Protein AF-A0A6A7LM37-F1 (afdb_monomer_lite)

Structure (mmCIF, N/CA/C/O backbone):
data_AF-A0A6A7LM37-F1
#
_entry.id   AF-A0A6A7LM37-F1
#
loop_
_atom_site.group_PDB
_atom_site.id
_atom_site.type_symbol
_atom_site.label_atom_id
_atom_site.label_alt_id
_atom_site.label_comp_id
_atom_site.label_asym_id
_atom_site.label_entity_id
_atom_site.label_seq_id
_atom_site.pdbx_PDB_ins_code
_atom_site.Cartn_x
_atom_site.Cartn_y
_atom_site.Cartn_z
_atom_site.occupancy
_atom_site.B_iso_or_equiv
_atom_site.auth_seq_id
_atom_site.auth_comp_id
_atom_site.auth_asym_id
_atom_site.auth_atom_id
_atom_site.pdbx_PDB_model_num
ATOM 1 N N . MET A 1 1 ? -15.245 8.829 8.505 1.00 82.56 1 MET A N 1
ATOM 2 C CA . MET A 1 1 ? -14.966 10.034 7.684 1.00 82.56 1 MET A CA 1
ATOM 3 C C . MET A 1 1 ? -13.624 9.839 7.011 1.00 82.56 1 MET 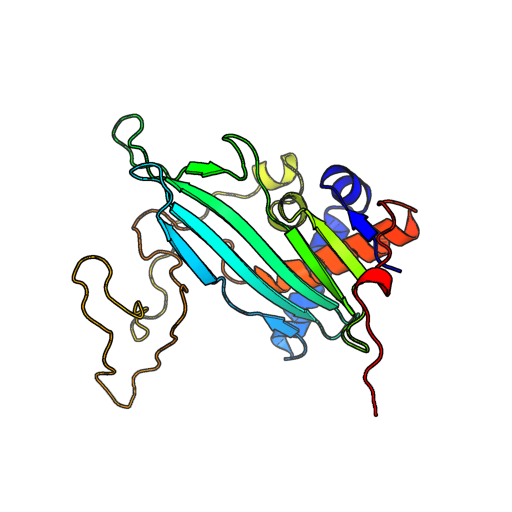A C 1
ATOM 5 O O . MET A 1 1 ? -12.637 9.669 7.718 1.00 82.56 1 MET A O 1
ATOM 9 N N . ALA A 1 2 ? -13.602 9.792 5.681 1.00 95.81 2 ALA A N 1
ATOM 10 C CA . ALA A 1 2 ? -12.404 9.419 4.945 1.00 95.81 2 ALA A CA 1
ATOM 11 C C . ALA A 1 2 ? -11.413 10.586 4.816 1.00 95.81 2 ALA A C 1
ATOM 13 O O . ALA A 1 2 ? -11.835 11.736 4.690 1.00 95.81 2 ALA A O 1
ATOM 14 N N . ILE A 1 3 ? -10.109 10.300 4.803 1.00 98.31 3 ILE A N 1
ATOM 15 C CA . ILE A 1 3 ? -9.057 11.316 4.618 1.00 98.31 3 ILE A CA 1
ATOM 16 C C . ILE A 1 3 ? -8.039 10.931 3.537 1.00 98.31 3 ILE A C 1
ATOM 18 O O . ILE A 1 3 ? -7.737 9.760 3.316 1.00 98.31 3 ILE A O 1
ATOM 22 N N . LEU A 1 4 ? -7.490 11.932 2.855 1.00 98.25 4 LEU A N 1
ATOM 23 C CA . LEU A 1 4 ? -6.351 11.806 1.952 1.00 98.25 4 LEU A CA 1
ATOM 24 C C . LEU A 1 4 ? -5.073 12.145 2.718 1.00 98.25 4 LEU A C 1
ATOM 26 O O . LEU A 1 4 ? -5.036 13.173 3.394 1.00 98.25 4 LEU A O 1
ATOM 30 N N . LEU A 1 5 ? -4.043 11.306 2.588 1.00 97.75 5 LEU A N 1
ATOM 31 C CA . LEU A 1 5 ? -2.766 11.483 3.284 1.00 97.75 5 LEU A CA 1
ATOM 32 C C . LEU A 1 5 ? -1.575 11.413 2.328 1.00 97.75 5 LEU A C 1
ATOM 34 O O . LEU A 1 5 ? -1.275 10.365 1.741 1.00 97.75 5 LEU A O 1
ATOM 38 N N . ASN A 1 6 ? -0.843 12.519 2.230 1.00 96.31 6 ASN A N 1
ATOM 39 C CA . ASN A 1 6 ? 0.422 12.569 1.508 1.00 96.31 6 ASN A CA 1
ATOM 40 C C . ASN A 1 6 ? 1.588 12.021 2.356 1.00 96.31 6 ASN A C 1
ATOM 42 O O . ASN A 1 6 ? 1.455 11.834 3.562 1.00 96.31 6 ASN A O 1
ATOM 46 N N . ASN A 1 7 ? 2.752 11.764 1.748 1.00 94.31 7 ASN A N 1
ATOM 47 C CA . ASN A 1 7 ? 3.897 11.190 2.475 1.00 94.31 7 ASN A CA 1
ATOM 48 C C . ASN A 1 7 ? 4.367 12.038 3.678 1.00 94.31 7 ASN A C 1
ATOM 50 O O . ASN A 1 7 ? 4.754 11.455 4.683 1.00 94.31 7 ASN A O 1
ATOM 54 N N . GLN A 1 8 ? 4.327 13.375 3.600 1.00 94.75 8 GLN A N 1
ATOM 55 C CA . GLN A 1 8 ? 4.776 14.261 4.688 1.00 94.75 8 GLN A CA 1
ATOM 56 C C . GLN A 1 8 ? 3.823 14.204 5.886 1.00 94.75 8 GLN A C 1
ATOM 58 O O . GLN A 1 8 ? 4.255 14.176 7.033 1.00 94.75 8 GLN A O 1
ATOM 63 N N . GLU A 1 9 ? 2.515 14.154 5.633 1.00 97.19 9 GLU A N 1
ATOM 64 C CA . GLU A 1 9 ? 1.507 13.991 6.685 1.00 97.19 9 GLU A CA 1
ATOM 65 C C . GLU A 1 9 ? 1.646 12.633 7.377 1.00 97.19 9 GLU A C 1
ATOM 67 O O . GLU A 1 9 ? 1.546 12.555 8.597 1.00 97.19 9 GLU A O 1
ATOM 72 N N . GLN A 1 10 ? 1.932 11.568 6.621 1.00 96.50 10 GLN A N 1
ATOM 73 C CA . GLN A 1 10 ? 2.172 10.241 7.194 1.00 96.50 10 GLN A CA 1
ATOM 74 C C . GLN A 1 10 ? 3.437 10.203 8.061 1.00 96.50 10 GLN A C 1
ATOM 76 O O . GLN A 1 10 ? 3.427 9.598 9.133 1.00 96.50 10 GLN A O 1
ATOM 81 N N . GLU A 1 11 ? 4.501 10.869 7.609 1.00 94.50 11 GLU A N 1
ATOM 82 C CA . GLU A 1 11 ? 5.754 11.035 8.350 1.00 94.50 11 GLU A CA 1
ATOM 83 C C . GLU A 1 11 ? 5.545 11.770 9.678 1.00 94.50 11 GLU A C 1
ATOM 85 O O . GLU A 1 11 ? 6.082 11.342 10.697 1.00 94.50 11 GLU A O 1
ATOM 90 N N . HIS A 1 12 ? 4.734 12.828 9.694 1.00 95.81 12 HIS A N 1
ATOM 91 C CA . HIS A 1 12 ? 4.400 13.528 10.935 1.00 95.81 12 HIS A CA 1
ATOM 92 C C . HIS A 1 12 ? 3.469 12.718 11.844 1.00 95.81 12 HIS A C 1
ATOM 94 O O . HIS A 1 12 ? 3.564 12.828 13.065 1.00 95.81 12 HIS A O 1
ATOM 100 N N . ALA A 1 13 ? 2.583 11.903 11.265 1.00 96.94 13 ALA A N 1
ATOM 101 C CA . ALA A 1 13 ? 1.575 11.177 12.023 1.00 96.94 13 ALA A CA 1
ATOM 102 C C . ALA A 1 13 ? 2.181 10.119 12.957 1.00 96.94 13 ALA A C 1
ATOM 104 O O . ALA A 1 13 ? 1.697 9.953 14.076 1.00 96.94 13 ALA A O 1
ATOM 105 N N . ILE A 1 14 ? 3.213 9.382 12.534 1.00 96.00 14 ILE A N 1
ATOM 106 C CA . ILE A 1 14 ? 3.697 8.214 13.287 1.00 96.00 14 ILE A CA 1
ATOM 107 C C . ILE A 1 14 ? 5.182 8.266 13.620 1.00 96.00 14 ILE A C 1
ATOM 109 O O . ILE A 1 14 ? 5.999 8.821 12.892 1.00 96.00 14 ILE A O 1
ATOM 113 N N . THR A 1 15 ? 5.553 7.584 14.700 1.00 93.88 15 THR A N 1
ATOM 114 C CA . THR A 1 15 ? 6.953 7.295 15.007 1.00 93.88 15 THR A CA 1
ATOM 115 C C . THR A 1 15 ? 7.394 5.954 14.405 1.00 93.88 15 THR A C 1
ATOM 117 O O . THR A 1 15 ? 6.567 5.067 14.164 1.00 93.88 15 THR A O 1
ATOM 120 N N . PRO A 1 16 ? 8.712 5.729 14.267 1.00 89.69 16 PRO A N 1
ATOM 121 C CA . PRO A 1 16 ? 9.284 4.413 13.976 1.00 89.69 16 PRO A CA 1
ATOM 122 C C . PRO A 1 16 ? 8.733 3.280 14.846 1.00 89.69 16 PRO A C 1
ATOM 124 O O . PRO A 1 16 ? 8.449 2.178 14.374 1.00 89.69 16 PRO A O 1
ATOM 127 N N . LYS A 1 17 ? 8.559 3.562 16.142 1.00 91.69 17 LYS A N 1
ATOM 128 C CA . LYS A 1 17 ? 8.045 2.594 17.105 1.00 91.69 17 LYS A CA 1
ATOM 129 C C . LYS A 1 17 ? 6.592 2.230 16.802 1.00 91.69 17 LYS A C 1
ATOM 131 O O . LYS A 1 17 ? 6.268 1.048 16.845 1.00 91.69 17 LYS A O 1
ATOM 136 N N . ASP A 1 18 ? 5.750 3.203 16.451 1.00 94.69 18 ASP A N 1
ATOM 137 C CA . ASP A 1 18 ? 4.360 2.930 16.065 1.00 94.69 18 ASP A CA 1
ATOM 138 C C . ASP A 1 18 ? 4.298 1.979 14.852 1.00 94.69 18 ASP A C 1
ATOM 140 O O . ASP A 1 18 ? 3.492 1.047 14.845 1.00 94.69 18 ASP A O 1
ATOM 144 N N . ALA A 1 19 ? 5.170 2.165 13.850 1.00 91.81 19 ALA A N 1
ATOM 145 C CA . ALA A 1 19 ? 5.233 1.289 12.675 1.00 91.81 19 ALA A CA 1
ATOM 146 C C . ALA A 1 19 ? 5.654 -0.147 13.033 1.00 91.81 19 ALA A C 1
ATOM 148 O O . ALA A 1 19 ? 5.031 -1.110 12.576 1.00 91.81 19 ALA A O 1
ATOM 149 N N . VAL A 1 20 ? 6.697 -0.295 13.858 1.00 89.69 20 VAL A N 1
ATOM 150 C CA . VAL A 1 20 ? 7.188 -1.606 14.311 1.00 89.69 20 VAL A CA 1
ATOM 151 C C . VAL A 1 20 ? 6.133 -2.324 15.148 1.00 89.69 20 VAL A C 1
ATOM 153 O O . VAL A 1 20 ? 5.838 -3.485 14.870 1.00 89.69 20 VAL A O 1
ATOM 156 N N . ASP A 1 21 ? 5.522 -1.637 16.115 1.00 93.44 21 ASP A N 1
ATOM 157 C CA . ASP A 1 21 ? 4.488 -2.209 16.982 1.00 93.44 21 ASP A CA 1
ATOM 158 C C . ASP A 1 21 ? 3.268 -2.667 16.160 1.00 93.44 21 ASP A C 1
ATOM 160 O O . ASP A 1 21 ? 2.734 -3.761 16.374 1.00 93.44 21 ASP A O 1
ATOM 164 N N . ALA A 1 22 ? 2.843 -1.864 15.177 1.00 94.50 22 ALA A N 1
ATOM 165 C CA . ALA A 1 22 ? 1.739 -2.212 14.286 1.00 94.50 22 ALA A CA 1
ATOM 166 C C . ALA A 1 22 ? 2.063 -3.448 13.432 1.00 94.50 22 ALA A C 1
ATOM 168 O O . ALA A 1 22 ? 1.241 -4.363 13.312 1.00 94.50 22 ALA A O 1
ATOM 169 N N . LEU A 1 23 ? 3.265 -3.506 12.854 1.00 90.81 23 LEU A N 1
ATOM 170 C CA . LEU A 1 23 ? 3.697 -4.651 12.060 1.00 90.81 23 LEU A CA 1
ATOM 171 C C . LEU A 1 23 ? 3.840 -5.919 12.913 1.00 90.81 23 LEU A C 1
ATOM 173 O O . LEU A 1 23 ? 3.392 -6.985 12.489 1.00 90.81 23 LEU A O 1
ATOM 177 N N . GLU A 1 24 ? 4.411 -5.816 14.114 1.00 88.69 24 GLU A N 1
ATOM 178 C CA . GLU A 1 24 ? 4.520 -6.938 15.048 1.00 88.69 24 GLU A CA 1
ATOM 179 C C . GLU A 1 24 ? 3.135 -7.478 15.426 1.00 88.69 24 GLU A C 1
ATOM 181 O O . GLU A 1 24 ? 2.915 -8.692 15.378 1.00 88.69 24 GLU A O 1
ATOM 186 N N . SER A 1 25 ? 2.182 -6.593 15.743 1.00 88.81 25 SER A N 1
ATOM 187 C CA . SER A 1 25 ? 0.796 -6.983 16.022 1.00 88.81 25 SER A CA 1
ATOM 188 C C . SER A 1 25 ? 0.188 -7.763 14.855 1.00 88.81 25 SER A C 1
ATOM 190 O O . SER A 1 25 ? -0.331 -8.867 15.048 1.00 88.81 25 SER A O 1
ATOM 192 N N . GLY A 1 26 ? 0.320 -7.255 13.626 1.00 82.56 26 GLY A N 1
ATOM 193 C CA . GLY A 1 26 ? -0.184 -7.953 12.445 1.00 82.56 26 GLY A CA 1
ATOM 194 C C . GLY A 1 26 ? 0.483 -9.301 12.207 1.00 82.56 26 GLY A C 1
ATOM 195 O O . GLY A 1 26 ? -0.191 -10.259 11.841 1.00 82.56 26 GLY A O 1
ATOM 196 N N . LEU A 1 27 ? 1.792 -9.417 12.445 1.00 80.06 27 LEU A N 1
ATOM 197 C CA . LEU A 1 27 ? 2.510 -10.689 12.329 1.00 80.06 27 LEU A CA 1
ATOM 198 C C . LEU A 1 27 ? 2.025 -11.713 13.360 1.00 80.06 27 LEU A C 1
ATOM 200 O O . LEU A 1 27 ? 1.829 -12.882 13.021 1.00 80.06 27 LEU A O 1
ATOM 204 N N . ARG A 1 28 ? 1.781 -11.282 14.603 1.00 75.44 28 ARG A N 1
ATOM 205 C CA . ARG A 1 28 ? 1.194 -12.135 15.648 1.00 75.44 28 ARG A CA 1
ATOM 206 C C . ARG A 1 28 ? -0.218 -12.584 15.273 1.00 75.44 28 ARG A C 1
ATOM 208 O O . ARG A 1 28 ? -0.551 -13.744 15.498 1.00 75.44 28 ARG A O 1
ATOM 215 N N . GLN A 1 29 ? -1.024 -11.704 14.683 1.00 83.00 29 GLN A N 1
ATOM 216 C CA . GLN A 1 29 ? -2.359 -12.048 14.184 1.00 83.00 29 GLN A CA 1
ATOM 217 C C . GLN A 1 29 ? -2.296 -13.015 12.999 1.00 83.00 29 GLN A C 1
ATOM 219 O O . GLN A 1 29 ? -3.016 -14.011 12.991 1.00 83.00 29 GLN A O 1
ATOM 224 N N . LEU A 1 30 ? -1.384 -12.802 12.047 1.00 70.75 30 LEU A N 1
ATOM 225 C CA . LEU A 1 30 ? -1.176 -13.716 10.922 1.00 70.75 30 LEU A CA 1
ATOM 226 C C . LEU A 1 30 ? -0.805 -15.120 11.418 1.00 70.75 30 LEU A C 1
ATOM 228 O O . LEU A 1 30 ? -1.358 -16.103 10.935 1.00 70.75 30 LEU A O 1
ATOM 232 N N . ALA A 1 31 ? 0.067 -15.218 12.426 1.00 66.69 31 ALA A N 1
ATOM 233 C CA . ALA A 1 31 ? 0.446 -16.492 13.038 1.00 66.69 31 ALA A CA 1
ATOM 234 C C . ALA A 1 31 ? -0.723 -17.218 13.735 1.00 66.69 31 ALA A C 1
ATOM 236 O O . ALA A 1 31 ? -0.680 -18.437 13.881 1.00 66.69 31 ALA A O 1
ATOM 237 N N . ARG A 1 32 ? -1.761 -16.485 14.159 1.00 67.56 32 ARG A N 1
ATOM 238 C CA . ARG A 1 32 ? -2.981 -17.026 14.785 1.00 67.56 32 ARG A CA 1
ATOM 239 C C . ARG A 1 32 ? -4.107 -17.309 13.785 1.00 67.56 32 ARG A C 1
ATOM 241 O O . ARG A 1 32 ? -5.087 -17.939 14.160 1.00 67.56 32 ARG A O 1
ATOM 248 N N . GLY A 1 33 ? -3.971 -16.865 12.533 1.00 65.69 33 GLY A N 1
ATOM 249 C CA . GLY A 1 33 ? -5.036 -16.930 11.526 1.00 65.69 33 GLY A CA 1
ATOM 250 C C . GLY A 1 33 ? -6.032 -15.762 11.572 1.00 65.69 33 GLY A C 1
ATOM 251 O O . GLY A 1 33 ? -7.073 -15.824 10.925 1.00 65.69 33 GLY A O 1
ATOM 252 N N . ASP A 1 34 ? -5.711 -14.687 12.298 1.00 65.56 34 ASP A N 1
ATOM 253 C CA . ASP A 1 34 ? -6.538 -13.476 12.442 1.00 65.56 34 ASP A CA 1
ATOM 254 C C . ASP A 1 34 ? -6.166 -12.353 11.462 1.00 65.56 34 ASP A C 1
ATOM 256 O O . ASP A 1 34 ? -6.732 -11.261 11.491 1.00 65.56 34 ASP A O 1
ATOM 260 N N . ALA A 1 35 ? -5.216 -12.618 10.572 1.00 77.38 35 ALA A N 1
ATOM 261 C CA . ALA A 1 35 ? -4.837 -11.730 9.486 1.00 77.38 35 ALA A CA 1
ATOM 262 C C . ALA A 1 35 ? -4.597 -12.545 8.213 1.00 77.38 35 ALA A C 1
ATOM 264 O O . ALA A 1 35 ? -4.242 -13.723 8.276 1.00 77.38 35 ALA A O 1
ATOM 265 N N . THR A 1 36 ? -4.754 -11.921 7.048 1.00 72.88 36 THR A N 1
ATOM 266 C CA . THR A 1 36 ? -4.344 -12.525 5.774 1.00 72.88 36 THR A CA 1
ATOM 267 C C . THR A 1 36 ? -3.752 -11.485 4.835 1.00 72.88 36 THR A C 1
ATOM 269 O O . THR A 1 36 ? -3.834 -10.279 5.065 1.00 72.88 36 THR A O 1
ATOM 272 N N . ARG A 1 37 ? -3.095 -11.961 3.782 1.00 78.19 37 ARG A N 1
ATOM 273 C CA . ARG A 1 37 ? -2.518 -11.131 2.729 1.00 78.19 37 ARG A CA 1
ATOM 274 C C . ARG A 1 37 ? -2.576 -11.850 1.393 1.00 78.19 37 ARG A C 1
ATOM 276 O O . ARG A 1 37 ? -2.463 -13.076 1.342 1.00 78.19 37 ARG A O 1
ATOM 283 N N . ARG A 1 38 ? -2.626 -11.078 0.311 1.00 74.44 38 ARG A N 1
ATOM 284 C CA . ARG A 1 38 ? -2.356 -11.582 -1.034 1.00 74.44 38 ARG A CA 1
ATOM 285 C C . ARG A 1 38 ? -0.937 -11.214 -1.474 1.00 74.44 38 ARG A C 1
ATOM 287 O O . ARG A 1 38 ? -0.450 -10.127 -1.151 1.00 74.44 38 ARG A O 1
ATOM 294 N N . PRO A 1 39 ? -0.243 -12.101 -2.207 1.00 68.19 39 PRO A N 1
ATOM 295 C CA . PRO A 1 39 ? 0.968 -11.733 -2.929 1.00 68.19 39 PRO A CA 1
ATOM 296 C C . PRO A 1 39 ? 0.733 -10.573 -3.905 1.00 68.19 39 PRO A C 1
ATOM 298 O O . PRO A 1 39 ? -0.377 -10.376 -4.395 1.00 68.19 39 PRO A O 1
ATOM 301 N N . ARG A 1 40 ? 1.807 -9.846 -4.230 1.00 76.50 40 ARG A N 1
ATOM 302 C CA . ARG A 1 40 ? 1.807 -8.872 -5.327 1.00 76.50 40 ARG A CA 1
ATOM 303 C C . ARG A 1 40 ? 1.350 -9.529 -6.624 1.00 76.50 40 ARG A C 1
ATOM 305 O O . ARG A 1 40 ? 1.757 -10.653 -6.898 1.00 76.50 40 ARG A O 1
ATOM 312 N N . ILE A 1 41 ? 0.585 -8.803 -7.427 1.00 71.31 41 ILE A N 1
ATOM 313 C CA . ILE A 1 41 ? 0.314 -9.143 -8.823 1.00 71.31 41 ILE A CA 1
ATOM 314 C C . ILE A 1 41 ? 0.654 -7.935 -9.682 1.00 71.31 41 ILE A C 1
ATOM 316 O O . ILE A 1 41 ? 0.171 -6.842 -9.401 1.00 71.31 41 ILE A O 1
ATOM 320 N N . ASP A 1 42 ? 1.457 -8.150 -10.722 1.00 75.25 42 ASP A N 1
ATOM 321 C CA . ASP A 1 42 ? 1.778 -7.159 -11.742 1.00 75.25 42 ASP A CA 1
ATOM 322 C C . ASP A 1 42 ? 1.045 -7.497 -13.043 1.00 75.25 42 ASP A C 1
ATOM 324 O O . ASP A 1 42 ? 1.147 -8.611 -13.557 1.00 75.25 42 ASP A O 1
ATOM 328 N N . ASN A 1 43 ? 0.308 -6.527 -13.579 1.00 71.12 43 ASN A N 1
ATOM 329 C CA . ASN A 1 43 ? -0.318 -6.610 -14.895 1.00 71.12 43 ASN A CA 1
ATOM 330 C C . ASN A 1 43 ? 0.433 -5.690 -15.850 1.00 71.12 43 ASN A C 1
ATOM 332 O O . ASN A 1 43 ? 0.532 -4.496 -15.577 1.00 71.12 43 ASN A O 1
ATOM 336 N N . PHE A 1 44 ? 0.938 -6.228 -16.957 1.00 75.81 44 PHE A N 1
ATOM 337 C CA . PHE A 1 44 ? 1.682 -5.461 -17.952 1.00 75.81 44 PHE A CA 1
ATOM 338 C C . PHE A 1 44 ? 0.829 -5.161 -19.184 1.00 75.81 44 PHE A C 1
ATOM 340 O O . PHE A 1 44 ? 0.050 -5.996 -19.636 1.00 75.81 44 PHE A O 1
ATOM 347 N N . CYS A 1 45 ? 1.014 -3.971 -19.744 1.00 71.00 45 CYS A N 1
ATOM 348 C CA . CYS A 1 45 ? 0.434 -3.544 -21.007 1.00 71.00 45 CYS A CA 1
ATOM 349 C C . CYS A 1 45 ? 1.473 -2.702 -21.765 1.00 71.00 45 CYS A C 1
ATOM 351 O O . CYS A 1 45 ? 1.995 -1.746 -21.187 1.00 71.00 45 CYS A O 1
ATOM 353 N N . PRO A 1 46 ? 1.813 -3.024 -23.024 1.00 77.56 46 PRO A N 1
ATOM 354 C CA . PRO A 1 46 ? 2.693 -2.177 -23.825 1.00 77.56 46 PRO A CA 1
ATOM 355 C C . PRO A 1 46 ? 2.151 -0.748 -23.940 1.00 77.56 46 PRO A C 1
ATOM 357 O O . PRO A 1 46 ? 0.947 -0.542 -24.098 1.00 77.56 46 PRO A O 1
ATOM 360 N N . THR A 1 47 ? 3.037 0.245 -23.874 1.00 82.06 47 THR A N 1
ATOM 361 C CA . THR A 1 47 ? 2.664 1.635 -24.171 1.00 82.06 47 THR A CA 1
ATOM 362 C C . THR A 1 47 ? 2.832 1.942 -25.663 1.00 82.06 47 THR A C 1
ATOM 364 O O . THR A 1 47 ? 3.267 1.098 -26.444 1.00 82.06 47 THR A O 1
ATOM 367 N N . SER A 1 48 ? 2.506 3.169 -26.080 1.00 85.81 48 SER A N 1
ATOM 368 C CA . SER A 1 48 ? 2.807 3.643 -27.438 1.00 85.81 48 SER A CA 1
ATOM 369 C C . SER A 1 48 ? 4.299 3.893 -27.681 1.00 85.81 48 SER A C 1
ATOM 371 O O . SER A 1 48 ? 4.709 4.029 -28.834 1.00 85.81 48 SER A O 1
ATOM 373 N N . ARG A 1 49 ? 5.113 3.981 -26.621 1.00 86.19 49 ARG A N 1
ATOM 374 C CA . ARG A 1 49 ? 6.560 4.175 -26.720 1.00 86.19 49 ARG A CA 1
ATOM 375 C C . ARG A 1 49 ? 7.253 2.809 -26.759 1.00 86.19 49 ARG A C 1
ATOM 377 O O . ARG A 1 49 ? 6.930 1.955 -25.930 1.00 86.19 49 ARG A O 1
ATOM 384 N N . PRO A 1 50 ? 8.194 2.593 -27.697 1.00 80.25 50 PRO A N 1
ATOM 385 C CA . PRO A 1 50 ? 8.990 1.372 -27.729 1.00 80.25 50 PRO A CA 1
ATOM 386 C C . PRO A 1 50 ? 9.687 1.125 -26.387 1.00 80.25 50 PRO A C 1
ATOM 388 O O . PRO A 1 50 ? 10.131 2.071 -25.739 1.00 80.25 50 PRO A O 1
ATOM 391 N N . ASP A 1 51 ? 9.768 -0.142 -25.983 1.00 79.19 51 ASP A N 1
ATOM 392 C CA . ASP A 1 51 ? 10.479 -0.610 -24.782 1.00 79.19 51 ASP A CA 1
ATOM 393 C C . ASP A 1 51 ? 9.947 -0.094 -23.429 1.00 79.19 51 ASP A C 1
ATOM 395 O O . ASP A 1 51 ? 10.568 -0.311 -22.383 1.00 79.19 51 ASP A O 1
ATOM 399 N N . GLU A 1 52 ? 8.763 0.524 -23.428 1.00 83.75 52 GLU A N 1
ATOM 400 C CA . GLU A 1 52 ? 8.046 0.941 -22.227 1.00 83.75 52 GLU A CA 1
ATOM 401 C C . GLU A 1 52 ? 6.723 0.191 -22.051 1.00 83.75 52 GLU A C 1
ATOM 403 O O . GLU A 1 52 ? 5.900 0.083 -22.967 1.00 83.75 52 GLU A O 1
ATOM 408 N N . PHE A 1 53 ? 6.476 -0.249 -20.819 1.00 81.31 53 PHE A N 1
ATOM 409 C CA . PHE A 1 53 ? 5.292 -1.005 -20.435 1.00 81.31 53 PHE A CA 1
ATOM 410 C C . PHE A 1 53 ? 4.588 -0.318 -19.277 1.00 81.31 53 PHE A C 1
ATOM 412 O O . PHE A 1 53 ? 5.195 -0.043 -18.245 1.00 81.31 53 PHE A O 1
ATOM 419 N N . PHE A 1 54 ? 3.287 -0.097 -19.407 1.00 82.62 54 PHE A N 1
ATOM 420 C CA . PHE A 1 54 ? 2.450 0.154 -18.251 1.00 82.62 54 PHE A CA 1
ATOM 421 C C . PHE A 1 54 ? 2.403 -1.112 -17.390 1.00 82.62 54 PHE A C 1
ATOM 423 O O . PHE A 1 54 ? 2.157 -2.205 -17.893 1.00 82.62 54 PHE A O 1
ATOM 430 N N . CYS A 1 55 ? 2.643 -0.966 -16.095 1.00 80.81 55 CYS A N 1
ATOM 431 C CA . CYS A 1 55 ? 2.597 -2.013 -15.095 1.00 80.81 55 CYS A CA 1
ATOM 432 C C . CYS A 1 55 ? 1.667 -1.572 -13.967 1.00 80.81 55 CYS A C 1
ATOM 434 O O . CYS A 1 55 ? 1.949 -0.601 -13.263 1.00 80.81 55 CYS A O 1
ATOM 436 N N . PHE A 1 56 ? 0.564 -2.294 -13.788 1.00 82.56 56 PHE A N 1
ATOM 437 C CA . PHE A 1 56 ? -0.332 -2.107 -12.656 1.00 82.56 56 PHE A CA 1
ATOM 438 C C . PHE A 1 56 ? -0.070 -3.182 -11.610 1.00 82.56 56 PHE A C 1
ATOM 440 O O . PHE A 1 56 ? -0.408 -4.354 -11.806 1.00 82.56 56 PHE A O 1
ATOM 447 N N . SER A 1 57 ? 0.521 -2.769 -10.495 1.00 85.62 57 SER A N 1
ATOM 448 C CA . SER A 1 57 ? 0.826 -3.639 -9.368 1.00 85.62 57 SER A CA 1
ATOM 449 C C . SER A 1 57 ? -0.229 -3.518 -8.279 1.00 85.62 57 SER A C 1
ATOM 451 O O . SER A 1 57 ? -0.433 -2.424 -7.759 1.00 85.62 57 SER A O 1
ATOM 453 N N . SER A 1 58 ? -0.831 -4.625 -7.853 1.00 86.88 58 SER A N 1
ATOM 454 C CA . SER A 1 58 ? -1.760 -4.648 -6.717 1.00 86.88 58 SER A CA 1
ATOM 455 C C . SER A 1 58 ? -1.346 -5.654 -5.648 1.00 86.88 58 SER A C 1
ATOM 457 O O . SER A 1 58 ? -0.719 -6.674 -5.942 1.00 86.88 58 SER A O 1
ATOM 459 N N . MET A 1 59 ? -1.674 -5.352 -4.396 1.00 85.88 59 MET A N 1
ATOM 460 C CA . MET A 1 59 ? -1.534 -6.255 -3.252 1.00 85.88 59 MET A CA 1
ATOM 461 C C . MET A 1 59 ? -2.462 -5.816 -2.126 1.00 85.88 59 MET A C 1
ATOM 463 O O . MET A 1 59 ? -2.644 -4.622 -1.901 1.00 85.88 59 MET A O 1
ATOM 467 N N . GLU A 1 60 ? -2.989 -6.777 -1.384 1.00 87.06 60 GLU A N 1
ATOM 468 C CA . GLU A 1 60 ? -3.919 -6.524 -0.293 1.00 87.06 60 GLU A CA 1
ATOM 469 C C . GLU A 1 60 ? -3.531 -7.261 0.988 1.00 87.06 60 GLU A C 1
ATOM 471 O O . GLU A 1 60 ? -2.860 -8.301 0.969 1.00 87.06 60 GLU A O 1
ATOM 476 N N . GLY A 1 61 ? -3.977 -6.723 2.115 1.00 86.56 61 GLY A N 1
ATOM 477 C CA . GLY A 1 61 ? -3.897 -7.373 3.411 1.00 86.56 61 GLY A CA 1
ATOM 478 C C . GLY A 1 61 ? -5.074 -7.009 4.292 1.00 86.56 61 GLY A C 1
ATOM 479 O O . GLY A 1 61 ? -5.760 -6.015 4.063 1.00 86.56 61 GLY A O 1
ATOM 480 N N . VAL A 1 62 ? -5.291 -7.823 5.315 1.00 86.19 62 VAL A N 1
ATOM 481 C CA . VAL A 1 62 ? -6.326 -7.602 6.319 1.00 86.19 62 VAL A CA 1
ATOM 482 C C . VAL A 1 62 ? -5.824 -8.019 7.692 1.00 86.19 62 VAL A C 1
ATOM 484 O O . VAL A 1 62 ? -5.131 -9.031 7.817 1.00 86.19 62 VAL A O 1
ATOM 487 N N . VAL A 1 63 ? -6.201 -7.255 8.711 1.00 85.56 63 VAL A N 1
ATOM 488 C CA . VAL A 1 63 ? -6.037 -7.589 10.130 1.00 85.56 63 VAL A CA 1
ATOM 489 C C . VAL A 1 63 ? -7.378 -7.457 10.838 1.00 85.56 63 VAL A C 1
ATOM 491 O O . VAL A 1 63 ? -8.106 -6.493 10.600 1.00 85.56 63 VAL A O 1
ATOM 494 N N . ARG A 1 64 ? -7.718 -8.427 11.692 1.00 78.00 64 ARG A N 1
ATOM 495 C CA . ARG A 1 64 ? -8.988 -8.440 12.434 1.00 78.00 64 ARG A CA 1
ATOM 496 C C . ARG A 1 64 ? -9.021 -7.401 13.552 1.00 78.00 64 ARG A C 1
ATOM 498 O O . ARG A 1 64 ? -10.073 -6.823 13.783 1.00 78.00 64 ARG A O 1
ATOM 505 N N . ASP A 1 65 ? -7.896 -7.166 14.219 1.00 83.00 65 ASP A N 1
ATOM 506 C CA . ASP A 1 65 ? -7.769 -6.194 15.306 1.00 83.00 65 ASP A CA 1
ATOM 507 C C . ASP A 1 65 ? -6.677 -5.169 14.950 1.00 83.00 65 ASP A C 1
ATOM 509 O O . ASP A 1 65 ? -5.532 -5.558 14.701 1.00 83.00 65 ASP A O 1
ATOM 513 N N . PRO A 1 66 ? -6.988 -3.869 14.838 1.00 92.62 66 PRO A N 1
ATOM 514 C CA . PRO A 1 66 ? -8.267 -3.208 15.143 1.00 92.62 66 PRO A CA 1
ATOM 515 C C . PRO A 1 66 ? -9.335 -3.294 14.031 1.00 92.62 66 PRO A C 1
ATOM 517 O O . PRO A 1 66 ? -10.397 -2.693 14.169 1.00 92.62 66 PRO A O 1
ATOM 520 N N . GLY A 1 67 ? -9.083 -4.016 12.931 1.00 92.31 67 GLY A N 1
ATOM 521 C CA . GLY A 1 67 ? -10.094 -4.272 11.893 1.00 92.31 67 GLY A CA 1
ATOM 522 C C . GLY A 1 67 ? -9.907 -3.447 10.623 1.00 92.31 67 GLY A C 1
ATOM 523 O O . GLY A 1 67 ? -10.791 -2.679 10.234 1.00 92.31 67 GLY A O 1
ATOM 524 N N . TYR A 1 68 ? -8.774 -3.643 9.943 1.00 97.62 68 TYR A N 1
ATOM 525 C CA . TYR A 1 68 ? -8.441 -2.933 8.706 1.00 97.62 68 TYR A CA 1
ATOM 526 C C . TYR A 1 68 ? -8.197 -3.869 7.535 1.00 97.62 68 TYR A C 1
ATOM 528 O O . TYR A 1 68 ? -7.489 -4.869 7.656 1.00 97.62 68 TYR A O 1
ATOM 536 N N . TYR A 1 69 ? -8.726 -3.479 6.380 1.00 96.00 69 TYR A N 1
ATOM 537 C CA . TYR A 1 69 ? -8.378 -4.025 5.077 1.00 96.00 69 TYR A CA 1
ATOM 538 C C . TYR A 1 69 ? -7.646 -2.949 4.277 1.00 96.00 69 TYR A C 1
ATOM 540 O O . TYR A 1 69 ? -8.132 -1.826 4.170 1.00 96.00 69 TYR A O 1
ATOM 548 N N . ALA A 1 70 ? -6.500 -3.281 3.692 1.00 97.06 70 ALA A N 1
ATOM 549 C CA . ALA A 1 70 ? -5.759 -2.365 2.837 1.00 97.06 70 ALA A CA 1
ATOM 550 C C . ALA A 1 70 ? -5.547 -2.960 1.450 1.00 97.06 70 ALA A C 1
ATOM 552 O O . ALA A 1 70 ? -5.060 -4.083 1.322 1.00 97.06 70 ALA A O 1
ATOM 553 N N . LEU A 1 71 ? -5.852 -2.173 0.420 1.00 95.38 71 LEU A N 1
ATOM 554 C CA . LEU A 1 71 ? -5.492 -2.444 -0.965 1.00 95.38 71 LEU A CA 1
ATOM 555 C C . LEU A 1 71 ? -4.439 -1.431 -1.402 1.00 95.38 71 LEU A C 1
ATOM 557 O O . LEU A 1 71 ? -4.719 -0.241 -1.516 1.00 95.38 71 LEU A O 1
ATOM 561 N N . ARG A 1 72 ? -3.235 -1.906 -1.696 1.00 93.56 72 ARG A N 1
ATOM 562 C CA . ARG A 1 72 ? -2.199 -1.098 -2.324 1.00 93.56 72 ARG A CA 1
ATOM 563 C C . ARG A 1 72 ? -2.232 -1.302 -3.830 1.00 93.56 72 ARG A C 1
ATOM 565 O O . ARG A 1 72 ? -2.156 -2.434 -4.308 1.00 93.56 72 ARG A O 1
ATOM 572 N N . ILE A 1 73 ? -2.275 -0.197 -4.562 1.00 93.75 73 ILE A N 1
ATOM 573 C CA . ILE A 1 73 ? -2.178 -0.143 -6.018 1.00 93.75 73 ILE A CA 1
ATOM 574 C C . ILE A 1 73 ? -0.997 0.729 -6.424 1.00 93.75 73 ILE A C 1
ATOM 576 O O . ILE A 1 73 ? -0.702 1.741 -5.797 1.00 93.75 73 ILE A O 1
ATOM 580 N N . LYS A 1 74 ? -0.301 0.332 -7.479 1.00 91.81 74 LYS A N 1
ATOM 581 C CA . LYS A 1 74 ? 0.853 1.053 -8.003 1.00 91.81 74 LYS A CA 1
ATOM 582 C C . LYS A 1 74 ? 0.832 0.982 -9.531 1.00 91.81 74 LYS A C 1
ATOM 584 O O . LYS A 1 74 ? 1.251 -0.029 -10.095 1.00 91.81 74 LYS A O 1
ATOM 589 N N . PRO A 1 75 ? 0.274 2.009 -10.190 1.00 91.00 75 PRO A N 1
ATOM 590 C CA . PRO A 1 75 ? 0.386 2.185 -11.628 1.00 91.00 75 PRO A CA 1
ATOM 591 C C . PRO A 1 75 ? 1.722 2.852 -11.968 1.00 91.00 75 PRO A C 1
ATOM 593 O O . PRO A 1 75 ? 1.991 3.961 -11.510 1.00 91.00 75 PRO A O 1
ATOM 596 N N . ASP A 1 76 ? 2.532 2.229 -12.817 1.00 90.31 76 ASP A N 1
ATOM 597 C CA . ASP A 1 76 ? 3.751 2.840 -13.352 1.00 90.31 76 ASP A CA 1
ATOM 598 C C . ASP A 1 76 ? 3.950 2.513 -14.819 1.00 90.31 76 ASP A C 1
ATOM 600 O O . ASP A 1 76 ? 3.432 1.533 -15.339 1.00 90.31 76 ASP A O 1
ATOM 604 N N . VAL A 1 77 ? 4.779 3.310 -15.468 1.00 90.25 77 VAL A N 1
ATOM 605 C CA . VAL A 1 77 ? 5.486 2.934 -16.677 1.00 90.25 77 VAL A CA 1
ATOM 606 C C . VAL A 1 77 ? 6.853 2.387 -16.279 1.00 90.25 77 VAL A C 1
ATOM 608 O O . VAL A 1 77 ? 7.556 2.970 -15.451 1.00 90.25 77 VAL A O 1
ATOM 611 N N . ILE A 1 78 ? 7.209 1.242 -16.849 1.00 84.62 78 ILE A N 1
ATOM 612 C CA . ILE A 1 78 ? 8.436 0.504 -16.574 1.00 84.62 78 ILE A CA 1
ATOM 613 C C . ILE A 1 78 ? 9.204 0.298 -17.873 1.00 84.62 78 ILE A C 1
ATOM 615 O O . ILE A 1 78 ? 8.623 -0.048 -18.902 1.00 84.62 78 ILE A O 1
ATOM 619 N N . SER A 1 79 ? 10.518 0.459 -17.792 1.00 82.06 79 SER A N 1
ATOM 620 C CA . SER A 1 79 ? 11.467 0.113 -18.846 1.00 82.06 79 SER A CA 1
ATOM 621 C C . SER A 1 79 ? 12.717 -0.527 -18.244 1.00 82.06 79 SER A C 1
ATOM 623 O O . SER A 1 79 ? 12.920 -0.535 -17.023 1.00 82.06 79 SER A O 1
ATOM 625 N N . TRP A 1 80 ? 13.561 -1.095 -19.105 1.00 84.06 80 TRP A N 1
ATOM 626 C CA . TRP A 1 80 ? 14.824 -1.704 -18.689 1.00 84.06 80 TRP A CA 1
ATOM 627 C C . TRP A 1 80 ? 16.007 -1.247 -19.551 1.00 84.06 80 TRP A C 1
ATOM 629 O O . TRP A 1 80 ? 16.578 -2.073 -20.274 1.00 84.06 80 TRP A O 1
ATOM 639 N N . PRO A 1 81 ? 16.384 0.043 -19.508 1.00 81.44 81 PRO A N 1
ATOM 640 C CA . PRO A 1 81 ? 17.543 0.531 -20.240 1.00 81.44 81 PRO A CA 1
ATOM 641 C C . PRO A 1 81 ? 18.838 -0.146 -19.776 1.00 81.44 81 PRO A C 1
ATOM 643 O O . PRO A 1 81 ? 18.992 -0.564 -18.624 1.00 81.44 81 PRO A O 1
ATOM 646 N N . VAL A 1 82 ? 19.801 -0.229 -20.692 1.00 82.00 82 VAL A N 1
ATOM 647 C CA . VAL A 1 82 ? 21.169 -0.648 -20.383 1.00 82.00 82 VAL A CA 1
ATOM 648 C C . VAL A 1 82 ? 21.987 0.598 -20.062 1.00 82.00 82 VAL A C 1
ATOM 650 O O . VAL A 1 82 ? 22.248 1.418 -20.939 1.00 82.00 82 VAL A O 1
ATOM 653 N N . VAL A 1 83 ? 22.410 0.734 -18.807 1.00 80.44 83 VAL A N 1
ATOM 654 C CA . VAL A 1 83 ? 23.239 1.846 -18.327 1.00 80.44 83 VAL A CA 1
ATOM 655 C C . VAL A 1 83 ? 24.577 1.273 -17.875 1.00 80.44 83 VAL A C 1
ATOM 657 O O . VAL A 1 83 ? 24.619 0.391 -17.020 1.00 80.44 83 VAL A O 1
ATOM 660 N N . ASN A 1 84 ? 25.682 1.739 -18.465 1.00 87.44 84 ASN A N 1
ATOM 661 C CA . ASN A 1 84 ? 27.037 1.226 -18.202 1.00 87.44 84 ASN A CA 1
ATOM 662 C C . ASN A 1 84 ? 27.159 -0.305 -18.362 1.00 87.44 84 ASN A C 1
ATOM 664 O O . ASN A 1 84 ? 27.813 -0.973 -17.566 1.00 87.44 84 ASN A O 1
ATOM 668 N N . GLY A 1 85 ? 26.490 -0.870 -19.373 1.00 83.38 85 GLY A N 1
ATOM 669 C CA . GLY A 1 85 ? 26.493 -2.314 -19.641 1.00 83.38 85 GLY A CA 1
ATOM 670 C C . GLY A 1 85 ? 25.604 -3.145 -18.707 1.00 83.38 85 GLY A C 1
ATOM 671 O O . GLY A 1 85 ? 25.522 -4.358 -18.876 1.00 83.38 85 GLY A O 1
ATOM 672 N N . VAL A 1 86 ? 24.907 -2.515 -17.756 1.00 74.25 86 VAL A N 1
ATOM 673 C CA . VAL A 1 86 ? 24.007 -3.186 -16.812 1.00 74.25 86 VAL A CA 1
ATOM 674 C C . VAL A 1 86 ? 22.563 -2.830 -17.140 1.00 74.25 86 VAL A C 1
ATOM 676 O O . VAL A 1 86 ? 22.198 -1.657 -17.216 1.00 74.25 86 VAL A O 1
ATOM 679 N N . ARG A 1 87 ? 21.717 -3.849 -17.319 1.00 71.75 87 ARG A N 1
ATOM 680 C CA . ARG A 1 87 ? 20.272 -3.665 -17.480 1.00 71.75 87 ARG A CA 1
ATOM 681 C C . ARG A 1 87 ? 19.677 -3.216 -16.145 1.00 71.75 87 ARG A C 1
ATOM 683 O O . ARG A 1 87 ? 19.778 -3.938 -15.155 1.00 71.75 87 ARG A O 1
ATOM 690 N N . ARG A 1 88 ? 19.063 -2.034 -16.110 1.00 71.06 88 ARG A N 1
ATOM 691 C CA . ARG A 1 88 ? 18.464 -1.455 -14.902 1.00 71.06 88 ARG A CA 1
ATOM 692 C C . ARG A 1 88 ? 16.972 -1.276 -15.106 1.00 71.06 88 ARG A C 1
ATOM 694 O O . ARG A 1 88 ? 16.566 -0.704 -16.105 1.00 71.06 88 ARG A O 1
ATOM 701 N N . ARG A 1 89 ? 16.164 -1.711 -14.139 1.00 76.00 89 ARG A N 1
ATOM 702 C CA . ARG A 1 89 ? 14.739 -1.373 -14.107 1.00 76.00 89 ARG A CA 1
ATOM 703 C C . ARG A 1 89 ? 14.569 0.102 -13.763 1.00 76.00 89 ARG A C 1
ATOM 705 O O . ARG A 1 89 ? 15.006 0.545 -12.697 1.00 76.00 89 ARG A O 1
ATOM 712 N N . GLU A 1 90 ? 13.889 0.827 -14.635 1.00 82.31 90 GLU A N 1
ATOM 713 C CA . GLU A 1 90 ? 13.405 2.178 -14.381 1.00 82.31 90 GLU A CA 1
ATOM 714 C C . GLU A 1 90 ? 11.882 2.154 -14.263 1.00 82.31 90 GLU A C 1
ATOM 716 O O . GLU A 1 90 ? 11.202 1.349 -14.897 1.00 82.31 90 GLU A O 1
ATOM 721 N N . THR A 1 91 ? 11.346 2.979 -13.369 1.00 87.31 91 THR A N 1
ATOM 722 C CA . THR A 1 91 ? 9.912 3.046 -13.071 1.00 87.31 91 THR A CA 1
ATOM 723 C C . THR A 1 91 ? 9.536 4.497 -12.848 1.00 87.31 91 THR A C 1
ATOM 725 O O . THR A 1 91 ? 10.277 5.228 -12.188 1.00 87.31 91 THR A O 1
ATOM 728 N N . TYR A 1 92 ? 8.390 4.906 -13.376 1.00 93.44 92 TYR A N 1
ATOM 729 C CA . TYR A 1 92 ? 7.826 6.220 -13.108 1.00 93.44 92 TYR A CA 1
ATOM 730 C C . TYR A 1 92 ? 6.306 6.219 -13.250 1.00 93.44 92 TYR A C 1
ATOM 732 O O . TYR A 1 92 ? 5.748 5.408 -13.982 1.00 93.44 92 TYR A O 1
ATOM 740 N N . ASN A 1 93 ? 5.632 7.175 -12.622 1.00 94.31 93 ASN A N 1
ATOM 741 C CA . ASN A 1 93 ? 4.219 7.449 -12.853 1.00 94.31 93 ASN A CA 1
ATOM 742 C C . ASN A 1 93 ? 4.061 8.801 -13.552 1.00 94.31 93 ASN A C 1
ATOM 744 O O . ASN A 1 93 ? 4.645 9.779 -13.107 1.00 94.31 93 ASN A O 1
ATOM 748 N N . THR A 1 94 ? 3.250 8.880 -14.610 1.00 93.62 94 THR A N 1
ATOM 749 C CA . THR A 1 94 ? 2.998 10.101 -15.409 1.00 93.62 94 THR A CA 1
ATOM 750 C C . THR A 1 94 ? 4.234 10.648 -16.147 1.00 93.62 94 THR A C 1
ATOM 752 O O . THR A 1 94 ? 4.211 10.731 -17.372 1.00 93.62 94 THR A O 1
ATOM 755 N N . GLN A 1 95 ? 5.328 10.959 -15.446 1.00 92.94 95 GLN A N 1
ATOM 756 C CA . GLN A 1 95 ? 6.622 11.376 -15.994 1.00 92.94 95 GLN A CA 1
ATOM 757 C C . GLN A 1 95 ? 7.798 10.841 -15.151 1.00 92.94 95 GLN A C 1
ATOM 759 O O . GLN A 1 95 ? 7.621 10.590 -13.954 1.00 92.94 95 GLN A O 1
ATOM 764 N N . PRO A 1 96 ? 9.007 10.701 -15.731 1.00 92.00 96 PRO A N 1
ATOM 765 C CA . PRO A 1 96 ? 10.202 10.264 -15.010 1.00 92.00 96 PRO A CA 1
ATOM 766 C C . PRO A 1 96 ? 10.447 11.021 -13.696 1.00 92.00 96 PRO A C 1
ATOM 768 O O . PRO A 1 96 ? 10.300 12.241 -13.628 1.00 92.00 96 PRO A O 1
ATOM 771 N N . GLY A 1 97 ? 10.837 10.283 -12.653 1.00 88.44 97 GLY A N 1
ATOM 772 C CA . GLY A 1 97 ? 11.117 10.817 -11.314 1.00 88.44 97 GLY A CA 1
ATOM 773 C C . GLY A 1 97 ? 9.906 10.901 -10.379 1.00 88.44 97 GLY A C 1
ATOM 774 O O . GLY A 1 97 ? 10.095 11.065 -9.176 1.00 88.44 97 GLY A O 1
ATOM 775 N N . LEU A 1 98 ? 8.682 10.743 -10.893 1.00 90.94 98 LEU A N 1
ATOM 776 C CA . LEU A 1 98 ? 7.477 10.679 -10.069 1.00 90.94 98 LEU A CA 1
ATOM 777 C C . LEU A 1 98 ? 7.071 9.241 -9.768 1.00 90.94 98 LEU A C 1
ATOM 779 O O . LEU A 1 98 ? 7.293 8.320 -10.554 1.00 90.94 98 LEU A O 1
ATOM 783 N N . TYR A 1 99 ? 6.432 9.071 -8.618 1.00 86.88 99 TYR A N 1
ATOM 784 C CA . TYR A 1 99 ? 6.013 7.788 -8.086 1.00 86.88 99 TYR A CA 1
ATOM 785 C C . TYR A 1 99 ? 4.563 7.891 -7.604 1.00 86.88 99 TYR A C 1
ATOM 787 O O . TYR A 1 99 ? 4.226 8.807 -6.856 1.00 86.88 99 TYR A O 1
ATOM 795 N N . GLY A 1 100 ? 3.704 6.981 -8.069 1.00 87.62 100 GLY A N 1
ATOM 796 C CA . GLY A 1 100 ? 2.245 7.121 -7.970 1.00 87.62 100 GLY A CA 1
ATOM 797 C C . GLY A 1 100 ? 1.534 6.010 -7.202 1.00 87.62 100 GLY A C 1
ATOM 798 O O . GLY A 1 100 ? 0.362 5.756 -7.466 1.00 87.62 100 GLY A O 1
ATOM 799 N N . GLY A 1 101 ? 2.225 5.302 -6.308 1.00 92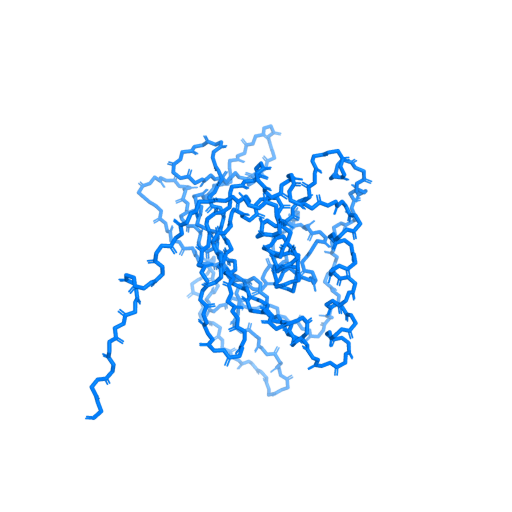.75 101 GLY A N 1
ATOM 800 C CA . GLY A 1 101 ? 1.599 4.248 -5.513 1.00 92.75 101 GLY A CA 1
ATOM 801 C C . GLY A 1 101 ? 0.638 4.798 -4.452 1.00 92.75 101 GLY A C 1
ATOM 802 O O . GLY A 1 101 ? 0.902 5.823 -3.814 1.00 92.75 101 GLY A O 1
ATOM 803 N N . LEU A 1 102 ? -0.485 4.102 -4.272 1.00 96.31 102 LEU A N 1
ATOM 804 C CA . LEU A 1 102 ? -1.577 4.457 -3.369 1.00 96.31 102 LEU A CA 1
ATOM 805 C C . LEU A 1 102 ? -1.995 3.263 -2.506 1.00 96.31 102 LEU A C 1
ATOM 807 O O . LEU A 1 102 ? -1.916 2.113 -2.939 1.00 96.31 102 LEU A O 1
ATOM 811 N N . VAL A 1 103 ? -2.509 3.546 -1.313 1.00 96.94 103 VAL A N 1
ATOM 812 C CA . VAL A 1 103 ? -3.121 2.586 -0.390 1.00 96.94 103 VAL A CA 1
ATOM 813 C C . VAL A 1 103 ? -4.541 3.034 -0.100 1.00 96.94 103 VAL A C 1
ATOM 815 O O . VAL A 1 103 ? -4.758 4.173 0.295 1.00 96.94 103 VAL A O 1
ATOM 818 N N . PHE A 1 104 ? -5.495 2.134 -0.280 1.00 98.06 104 PHE A N 1
ATOM 819 C CA . PHE A 1 104 ? -6.897 2.331 0.048 1.00 98.06 104 PHE A CA 1
ATOM 820 C C . PHE A 1 104 ? -7.158 1.545 1.325 1.00 98.06 104 PHE A C 1
ATOM 822 O O . PHE A 1 104 ? -6.969 0.326 1.342 1.00 98.06 104 PHE A O 1
ATOM 829 N N . LEU A 1 105 ? -7.545 2.241 2.386 1.00 98.25 105 LEU A N 1
ATOM 830 C CA . LEU A 1 105 ? -7.761 1.667 3.706 1.00 98.25 105 LEU A CA 1
ATOM 831 C C . LEU A 1 105 ? -9.256 1.615 4.012 1.00 98.25 105 LEU A C 1
ATOM 833 O O . LEU A 1 105 ? -9.934 2.639 3.947 1.00 98.25 105 LEU A O 1
ATOM 837 N N . PHE A 1 106 ? -9.747 0.444 4.398 1.00 98.38 106 PHE A N 1
ATOM 838 C CA . PHE A 1 106 ? -11.147 0.193 4.712 1.00 98.38 106 PHE A CA 1
ATOM 839 C C . PHE A 1 106 ? -11.313 -0.383 6.114 1.00 98.38 106 PHE A C 1
ATOM 841 O O . PHE A 1 106 ? -10.459 -1.132 6.601 1.00 98.38 106 PHE A O 1
ATOM 848 N N . ARG A 1 107 ? -12.454 -0.085 6.733 1.00 97.81 107 ARG A N 1
ATOM 849 C CA . ARG A 1 107 ? -12.903 -0.733 7.966 1.00 97.81 107 ARG A CA 1
ATOM 850 C C . ARG A 1 107 ? -13.513 -2.095 7.649 1.00 97.81 107 ARG A C 1
ATOM 852 O O . ARG A 1 107 ? -14.392 -2.200 6.799 1.00 97.81 107 ARG A O 1
ATOM 859 N N . VAL A 1 108 ? -13.073 -3.132 8.357 1.00 91.88 108 VAL A N 1
ATOM 860 C CA . VAL A 1 108 ? -13.552 -4.508 8.130 1.00 91.88 108 VAL A CA 1
ATOM 861 C C . VAL A 1 108 ? -15.029 -4.677 8.499 1.00 91.88 108 VAL A C 1
ATOM 863 O O . VAL A 1 108 ? -15.744 -5.383 7.795 1.00 91.88 108 VAL A O 1
ATOM 866 N N . ASP A 1 109 ? -15.501 -4.005 9.552 1.00 93.88 109 ASP A N 1
ATOM 867 C CA . ASP A 1 109 ? -16.854 -4.213 10.092 1.00 93.88 109 ASP A CA 1
ATOM 868 C C . ASP A 1 109 ? -17.982 -3.787 9.145 1.00 93.88 109 ASP A C 1
ATOM 870 O O . ASP A 1 109 ? -19.056 -4.385 9.150 1.00 93.88 109 ASP A O 1
ATOM 874 N N . ASN A 1 110 ? -17.763 -2.733 8.356 1.00 94.69 110 ASN A N 1
ATOM 875 C CA . ASN A 1 110 ? -18.810 -2.108 7.543 1.00 94.69 110 ASN A CA 1
ATOM 876 C C . ASN A 1 110 ? -18.365 -1.743 6.117 1.00 94.69 110 ASN A C 1
ATOM 878 O O . ASN A 1 110 ? -19.172 -1.217 5.355 1.00 94.69 110 ASN A O 1
ATOM 882 N N . GLY A 1 111 ? -17.104 -1.987 5.750 1.00 94.31 111 GLY A N 1
ATOM 883 C CA . GLY A 1 111 ? -16.564 -1.637 4.436 1.00 94.31 111 GLY A CA 1
ATOM 884 C C . GLY A 1 111 ? -16.358 -0.136 4.203 1.00 94.31 111 GLY A C 1
ATOM 885 O O . GLY A 1 111 ? -16.126 0.261 3.063 1.00 94.31 111 GLY A O 1
ATOM 886 N N . GLU A 1 112 ? -16.433 0.708 5.240 1.00 96.62 112 GLU A N 1
ATOM 887 C CA . GLU A 1 112 ? -16.217 2.155 5.114 1.00 96.62 112 GLU A CA 1
ATOM 888 C C . GLU A 1 112 ? -14.793 2.444 4.621 1.00 96.62 112 GLU A C 1
ATOM 890 O O . GLU A 1 112 ? -13.820 1.943 5.190 1.00 96.62 112 GLU A O 1
ATOM 895 N N . LEU A 1 113 ? -14.661 3.288 3.593 1.00 97.94 113 LEU A N 1
ATOM 896 C CA . LEU A 1 113 ? -13.375 3.859 3.201 1.00 97.94 113 LEU A CA 1
ATOM 897 C C . LEU A 1 113 ? -12.908 4.834 4.290 1.00 97.94 113 LEU A C 1
ATOM 899 O O . LEU A 1 113 ? -13.587 5.811 4.592 1.00 97.94 113 LEU A O 1
ATOM 903 N N . LEU A 1 114 ? -11.734 4.581 4.857 1.00 98.12 114 LEU A N 1
ATOM 904 C CA . LEU A 1 114 ? -11.148 5.385 5.929 1.00 98.12 114 LEU A CA 1
ATOM 905 C C . LEU A 1 114 ? -10.088 6.348 5.409 1.00 98.12 114 LEU A C 1
ATOM 907 O O . LEU A 1 114 ? -10.016 7.492 5.850 1.00 98.12 114 LEU A O 1
ATOM 911 N N . ALA A 1 115 ? -9.253 5.898 4.475 1.00 98.25 115 ALA A N 1
ATOM 912 C CA . ALA A 1 115 ? -8.222 6.753 3.917 1.00 98.25 115 ALA A CA 1
ATOM 913 C C . ALA A 1 115 ? -7.740 6.305 2.541 1.00 98.25 115 ALA A C 1
ATOM 915 O O . ALA A 1 115 ? -7.761 5.116 2.211 1.00 98.25 115 ALA A O 1
ATOM 916 N N . ILE A 1 116 ? -7.233 7.274 1.780 1.00 98.12 116 ILE A N 1
ATOM 917 C CA . ILE A 1 116 ? -6.364 7.035 0.628 1.00 98.12 116 ILE A CA 1
ATOM 918 C C . ILE A 1 116 ? -5.008 7.668 0.942 1.00 98.12 116 ILE A C 1
ATOM 920 O O . ILE A 1 116 ? -4.912 8.873 1.168 1.00 98.12 116 ILE A O 1
ATOM 924 N N . LEU A 1 117 ? -3.958 6.852 0.968 1.00 96.81 117 LEU A N 1
ATOM 925 C CA . LEU A 1 117 ? -2.608 7.267 1.345 1.00 96.81 117 LEU A CA 1
ATOM 926 C C . LEU A 1 117 ? -1.643 7.076 0.175 1.00 96.81 117 LEU A C 1
ATOM 928 O O . LEU A 1 117 ? -1.789 6.124 -0.589 1.00 96.81 117 LEU A O 1
ATOM 932 N N . ASN A 1 118 ? -0.603 7.903 0.063 1.00 94.88 118 ASN A N 1
ATOM 933 C CA . ASN A 1 118 ? 0.568 7.515 -0.731 1.00 94.88 118 ASN A CA 1
ATOM 934 C C . ASN A 1 118 ? 1.230 6.266 -0.125 1.00 94.88 118 ASN A C 1
ATOM 936 O O . ASN A 1 118 ? 1.411 6.195 1.087 1.00 94.88 118 ASN A O 1
ATOM 940 N N . ASP A 1 119 ? 1.631 5.291 -0.946 1.00 89.38 119 ASP A N 1
ATOM 941 C CA . ASP A 1 119 ? 2.228 4.046 -0.431 1.00 89.38 119 ASP A CA 1
ATOM 942 C C . ASP A 1 119 ? 3.721 4.177 -0.078 1.00 89.38 119 ASP A C 1
ATOM 944 O O . ASP A 1 119 ? 4.251 3.334 0.643 1.00 89.38 119 ASP A O 1
ATOM 948 N N . GLY A 1 120 ? 4.399 5.214 -0.585 1.00 84.00 120 GLY A N 1
ATOM 949 C CA . GLY A 1 120 ? 5.856 5.342 -0.533 1.00 84.00 120 GLY A CA 1
ATOM 950 C C . GLY A 1 120 ? 6.396 5.361 0.894 1.00 84.00 120 GLY A C 1
ATOM 951 O O . GLY A 1 120 ? 7.322 4.607 1.201 1.00 84.00 120 GLY A O 1
ATOM 952 N N . PHE A 1 121 ? 5.787 6.167 1.767 1.00 85.50 121 PHE A N 1
ATOM 953 C CA . PHE A 1 121 ? 6.153 6.212 3.181 1.00 85.50 121 PHE A CA 1
ATOM 954 C C . PHE A 1 121 ? 5.818 4.897 3.895 1.00 85.50 121 PHE A C 1
ATOM 956 O O . PHE A 1 121 ? 6.692 4.309 4.529 1.00 85.50 121 PHE A O 1
ATOM 963 N N . VAL A 1 122 ? 4.604 4.364 3.712 1.00 81.38 122 VAL A N 1
ATOM 964 C CA . VAL A 1 122 ? 4.200 3.079 4.313 1.00 81.38 122 VAL A CA 1
ATOM 965 C C . VAL A 1 122 ? 5.158 1.953 3.927 1.00 81.38 122 VAL A C 1
ATOM 967 O O . VAL A 1 122 ? 5.483 1.126 4.772 1.00 81.38 122 VAL A O 1
ATOM 970 N N . GLN A 1 123 ? 5.622 1.914 2.673 1.00 78.94 123 GLN A N 1
ATOM 971 C CA . GLN A 1 123 ? 6.503 0.872 2.150 1.00 78.94 123 GLN A CA 1
ATOM 972 C C . GLN A 1 123 ? 7.945 0.987 2.663 1.00 78.94 123 GLN A C 1
ATOM 974 O O . GLN A 1 123 ? 8.587 -0.041 2.901 1.00 78.94 123 GLN A O 1
ATOM 979 N N . HIS A 1 124 ? 8.480 2.205 2.758 1.00 75.06 124 HIS A N 1
ATOM 980 C CA . HIS A 1 124 ? 9.912 2.433 2.954 1.00 75.06 124 HIS A CA 1
ATOM 981 C C . HIS A 1 124 ? 10.297 2.973 4.331 1.00 75.06 124 HIS A C 1
ATOM 983 O O . HIS A 1 124 ? 11.476 2.881 4.675 1.00 75.06 124 HIS A O 1
ATOM 989 N N . GLY A 1 125 ? 9.344 3.497 5.100 1.00 74.56 125 GLY A N 1
ATOM 990 C CA . GLY A 1 125 ? 9.631 4.271 6.303 1.00 74.56 125 GLY A CA 1
ATOM 991 C C . GLY A 1 125 ? 10.417 5.544 5.984 1.00 74.56 125 GLY A C 1
ATOM 992 O O . GLY A 1 125 ? 10.449 6.009 4.837 1.00 74.56 125 GLY A O 1
ATOM 993 N N . GLN A 1 126 ? 11.081 6.093 6.998 1.00 70.62 126 GLN A N 1
ATOM 994 C CA . GLN A 1 126 ? 11.879 7.303 6.845 1.00 70.62 126 GLN A CA 1
ATOM 995 C C . GLN A 1 126 ? 13.148 7.056 6.014 1.00 70.62 126 GLN A C 1
ATOM 997 O O . GLN A 1 126 ? 13.753 5.979 6.111 1.00 70.62 126 GLN A O 1
ATOM 1002 N N . PRO A 1 127 ? 13.641 8.049 5.246 1.00 71.69 127 PRO A N 1
ATOM 1003 C CA . PRO A 1 127 ? 14.888 7.916 4.490 1.00 71.69 127 PRO A CA 1
ATOM 1004 C C . PRO A 1 127 ? 16.082 7.477 5.351 1.00 71.69 127 PRO A C 1
ATOM 1006 O O . PRO A 1 127 ? 16.863 6.616 4.936 1.00 71.69 127 PRO A O 1
ATOM 1009 N N . GLU A 1 128 ? 16.199 8.022 6.565 1.00 71.31 128 GLU A N 1
ATOM 1010 C CA . GLU A 1 128 ? 17.271 7.682 7.508 1.00 71.31 128 GLU A CA 1
ATOM 1011 C C . GLU A 1 128 ? 17.187 6.238 8.012 1.00 71.31 128 GLU A C 1
ATOM 1013 O O . GLU A 1 128 ? 18.210 5.576 8.189 1.00 71.31 128 GLU A O 1
ATOM 1018 N N . GLU A 1 129 ? 15.977 5.728 8.230 1.00 69.00 129 GLU A N 1
ATOM 1019 C CA . GLU A 1 129 ? 15.752 4.354 8.677 1.00 69.00 129 GLU A CA 1
ATOM 1020 C C . GLU A 1 129 ? 16.059 3.365 7.565 1.00 69.00 129 GLU A C 1
ATOM 1022 O O . GLU A 1 129 ? 16.778 2.389 7.779 1.00 69.00 129 GLU A O 1
ATOM 1027 N N . ARG A 1 130 ? 15.584 3.660 6.351 1.00 64.56 130 ARG A N 1
ATOM 1028 C CA . ARG A 1 130 ? 15.874 2.864 5.160 1.00 64.56 130 ARG A CA 1
ATOM 1029 C C . ARG A 1 130 ? 17.378 2.726 4.934 1.00 64.56 130 ARG A C 1
ATOM 1031 O O . ARG A 1 130 ? 17.831 1.642 4.574 1.00 64.56 130 ARG A O 1
ATOM 1038 N N . ALA A 1 131 ? 18.149 3.788 5.168 1.00 68.62 131 ALA A N 1
ATOM 1039 C CA . ALA A 1 131 ? 19.606 3.765 5.040 1.00 68.62 131 ALA A CA 1
ATOM 1040 C C . ALA A 1 131 ? 20.300 2.831 6.054 1.00 68.62 131 ALA A C 1
ATOM 1042 O O . ALA A 1 131 ? 21.426 2.401 5.811 1.00 68.62 131 ALA A O 1
ATOM 1043 N N . ARG A 1 132 ? 19.640 2.490 7.171 1.00 71.38 132 ARG A N 1
ATOM 1044 C CA . ARG A 1 132 ? 20.159 1.571 8.200 1.00 71.38 132 ARG A CA 1
ATOM 1045 C C . ARG A 1 132 ? 19.835 0.102 7.922 1.00 71.38 132 ARG A C 1
ATOM 1047 O O . ARG A 1 132 ? 20.402 -0.763 8.587 1.00 71.38 132 ARG A O 1
ATOM 1054 N N . ILE A 1 133 ? 18.941 -0.200 6.974 1.00 60.06 133 ILE A N 1
ATOM 1055 C CA . ILE A 1 133 ? 18.565 -1.577 6.629 1.00 60.06 133 ILE A CA 1
ATOM 1056 C C . ILE A 1 133 ? 19.691 -2.207 5.788 1.00 60.06 133 ILE A C 1
ATOM 1058 O O . ILE A 1 133 ? 19.947 -1.740 4.675 1.00 60.06 133 ILE A O 1
ATOM 1062 N N . PRO A 1 134 ? 20.355 -3.280 6.261 1.00 59.59 134 PRO A N 1
ATOM 1063 C CA . PRO A 1 134 ? 21.393 -3.953 5.488 1.00 59.59 134 PRO A CA 1
ATOM 1064 C C . PRO A 1 134 ? 20.824 -4.538 4.192 1.00 59.59 134 PRO A C 1
ATOM 1066 O O . PRO A 1 134 ? 19.751 -5.146 4.192 1.00 59.59 134 PRO A O 1
ATOM 1069 N N . ALA A 1 135 ? 21.559 -4.412 3.086 1.00 56.00 135 ALA A N 1
ATOM 1070 C CA . ALA A 1 135 ? 21.206 -5.097 1.848 1.00 56.00 135 ALA A CA 1
ATOM 1071 C C . ALA A 1 135 ? 21.330 -6.617 2.054 1.00 56.00 135 ALA A C 1
ATOM 1073 O O . ALA A 1 135 ? 22.424 -7.145 2.250 1.00 56.00 135 ALA A O 1
ATOM 1074 N N . GLY A 1 136 ? 20.194 -7.316 2.059 1.00 50.78 136 GLY A N 1
ATOM 1075 C CA . GLY A 1 136 ? 20.158 -8.770 2.186 1.00 50.78 136 GLY A CA 1
ATOM 1076 C C . GLY A 1 136 ? 20.657 -9.479 0.919 1.00 50.78 136 GLY A C 1
ATOM 1077 O O . GLY A 1 136 ? 20.606 -8.904 -0.170 1.00 50.78 136 GLY A O 1
ATOM 1078 N N . PRO A 1 137 ? 21.111 -10.740 1.030 1.00 48.91 137 PRO A N 1
ATOM 1079 C CA . PRO A 1 137 ? 21.498 -11.539 -0.128 1.00 48.91 137 PRO A CA 1
ATOM 1080 C C . PRO A 1 137 ? 20.304 -11.765 -1.068 1.00 48.91 137 PRO A C 1
ATOM 1082 O O . PRO A 1 137 ? 19.158 -11.875 -0.623 1.00 48.91 137 PRO A O 1
ATOM 1085 N N . THR A 1 138 ? 20.573 -11.873 -2.373 1.00 49.34 138 THR A N 1
ATOM 1086 C CA . THR A 1 138 ? 19.559 -12.223 -3.375 1.00 49.34 138 THR A CA 1
ATOM 1087 C C . THR A 1 138 ? 18.918 -13.567 -3.001 1.00 49.34 138 THR A C 1
ATOM 1089 O O . THR A 1 138 ? 19.646 -14.544 -2.812 1.00 49.34 138 THR A O 1
ATOM 1092 N N . PRO A 1 139 ? 17.582 -13.657 -2.862 1.00 44.41 139 PRO A N 1
ATOM 1093 C CA . PRO A 1 139 ? 16.942 -14.908 -2.479 1.00 44.41 139 PRO A CA 1
ATOM 1094 C C . PRO A 1 139 ? 17.172 -15.978 -3.551 1.00 44.41 139 PRO A C 1
ATOM 1096 O O . PRO A 1 139 ? 16.886 -15.753 -4.724 1.00 44.41 139 PRO A O 1
ATOM 1099 N N . THR A 1 140 ? 17.636 -17.159 -3.148 1.00 48.53 140 THR A N 1
ATOM 1100 C CA . THR A 1 140 ? 17.530 -18.378 -3.959 1.00 48.53 140 THR A CA 1
ATOM 1101 C C . THR A 1 140 ? 16.157 -19.018 -3.739 1.00 48.53 140 THR A C 1
ATOM 1103 O O . THR A 1 140 ? 15.545 -18.842 -2.680 1.00 48.53 140 THR A O 1
ATOM 1106 N N . ASN A 1 141 ? 15.633 -19.726 -4.747 1.00 44.25 141 ASN A N 1
ATOM 1107 C CA . ASN A 1 141 ? 14.318 -20.371 -4.674 1.00 44.25 141 ASN A CA 1
ATOM 1108 C C . ASN A 1 141 ? 14.256 -21.336 -3.470 1.00 44.25 141 ASN A C 1
ATOM 1110 O O . ASN A 1 141 ? 14.956 -22.345 -3.438 1.00 44.25 141 ASN A O 1
ATOM 1114 N N . ARG A 1 142 ? 13.419 -21.012 -2.473 1.00 44.03 142 ARG A N 1
ATOM 1115 C CA . ARG A 1 142 ? 13.310 -21.739 -1.193 1.00 44.03 142 ARG A CA 1
ATOM 1116 C C . ARG A 1 142 ? 12.441 -23.004 -1.261 1.00 44.03 142 ARG A C 1
ATOM 1118 O O . ARG A 1 142 ? 12.349 -23.712 -0.262 1.00 44.03 142 ARG A O 1
ATOM 1125 N N . HIS A 1 143 ? 11.807 -23.300 -2.399 1.00 44.12 143 HIS A N 1
ATOM 1126 C CA . HIS A 1 143 ? 10.852 -24.405 -2.534 1.00 44.12 143 HIS A CA 1
ATOM 1127 C C . HIS A 1 143 ? 11.171 -25.271 -3.768 1.00 44.12 143 HIS A C 1
ATOM 1129 O O . HIS A 1 143 ? 10.651 -25.006 -4.849 1.00 44.12 143 HIS A O 1
ATOM 1135 N N . PRO A 1 144 ? 11.989 -26.334 -3.637 1.00 47.34 144 PRO A N 1
ATOM 1136 C CA . PRO A 1 144 ? 12.458 -27.133 -4.778 1.00 47.34 144 PRO A CA 1
ATOM 1137 C C . PRO A 1 144 ? 11.345 -27.909 -5.506 1.00 47.34 144 PRO A C 1
ATOM 1139 O O . PRO A 1 144 ? 11.549 -28.363 -6.628 1.00 47.34 144 PRO A O 1
ATOM 1142 N N . HIS A 1 145 ? 10.170 -28.049 -4.885 1.00 39.41 145 HIS A N 1
ATOM 1143 C CA . HIS A 1 145 ? 8.996 -28.718 -5.457 1.00 39.41 145 HIS A CA 1
ATOM 1144 C C . HIS A 1 145 ? 7.906 -27.748 -5.944 1.00 39.41 145 HIS A C 1
ATOM 1146 O O . HIS A 1 145 ? 6.904 -28.200 -6.488 1.00 39.41 145 HIS A O 1
ATOM 1152 N N . ALA A 1 146 ? 8.084 -26.433 -5.764 1.00 37.34 146 ALA A N 1
ATOM 1153 C CA . ALA A 1 146 ? 7.158 -25.420 -6.262 1.00 37.34 146 ALA A CA 1
ATOM 1154 C C . ALA A 1 146 ? 7.753 -24.731 -7.496 1.00 37.34 146 ALA A C 1
ATOM 1156 O O . ALA A 1 146 ? 8.904 -24.288 -7.483 1.00 37.34 146 ALA A O 1
ATOM 1157 N N . ARG A 1 147 ? 6.958 -24.623 -8.563 1.00 43.47 147 ARG A N 1
ATOM 1158 C CA . ARG A 1 147 ? 7.332 -23.919 -9.792 1.00 43.47 147 ARG A CA 1
ATOM 1159 C C . ARG A 1 147 ? 6.370 -22.758 -10.019 1.00 43.47 147 ARG A C 1
ATOM 1161 O O . ARG A 1 147 ? 5.165 -22.966 -10.106 1.00 43.47 147 ARG A O 1
ATOM 1168 N N . TYR A 1 148 ? 6.916 -21.553 -10.147 1.00 48.94 148 TYR A N 1
ATOM 1169 C CA . TYR A 1 148 ? 6.173 -20.414 -10.678 1.00 48.94 148 TYR A CA 1
ATOM 1170 C C . TYR A 1 148 ? 6.022 -20.592 -12.187 1.00 48.94 148 TYR A C 1
ATOM 1172 O O . TYR A 1 148 ? 6.997 -20.896 -12.879 1.00 48.94 148 TYR A O 1
ATOM 1180 N N . VAL A 1 149 ? 4.797 -20.461 -12.683 1.00 46.22 149 VAL A N 1
ATOM 1181 C CA . VAL A 1 149 ? 4.474 -20.606 -14.101 1.00 46.22 149 VAL A CA 1
ATOM 1182 C C . VAL A 1 149 ? 3.656 -19.403 -14.531 1.00 46.22 149 VAL A C 1
ATOM 1184 O O . VAL A 1 149 ? 2.644 -19.076 -13.909 1.00 46.22 149 VAL A O 1
ATOM 1187 N N . ASP A 1 150 ? 4.112 -18.733 -15.582 1.00 48.41 150 ASP A N 1
ATOM 1188 C CA . ASP A 1 150 ? 3.318 -17.697 -16.225 1.00 48.41 150 ASP A CA 1
ATOM 1189 C C . ASP A 1 150 ? 2.096 -18.347 -16.885 1.00 48.41 150 ASP A C 1
ATOM 1191 O O . ASP A 1 150 ? 2.156 -19.481 -17.368 1.00 48.41 150 ASP A O 1
ATOM 1195 N N . CYS A 1 151 ? 0.965 -17.637 -16.922 1.00 47.97 151 CYS A N 1
ATOM 1196 C CA . CYS A 1 151 ? -0.239 -18.127 -17.602 1.00 47.97 151 CYS A CA 1
ATOM 1197 C C . CYS A 1 151 ? 0.039 -18.446 -19.088 1.00 47.97 151 CYS A C 1
ATOM 1199 O O . CYS A 1 151 ? -0.576 -19.348 -19.665 1.00 47.97 151 CYS A O 1
ATOM 1201 N N . ILE A 1 152 ? 0.984 -17.712 -19.684 1.00 52.44 152 ILE A N 1
ATOM 1202 C CA . ILE A 1 152 ? 1.565 -17.902 -21.013 1.00 5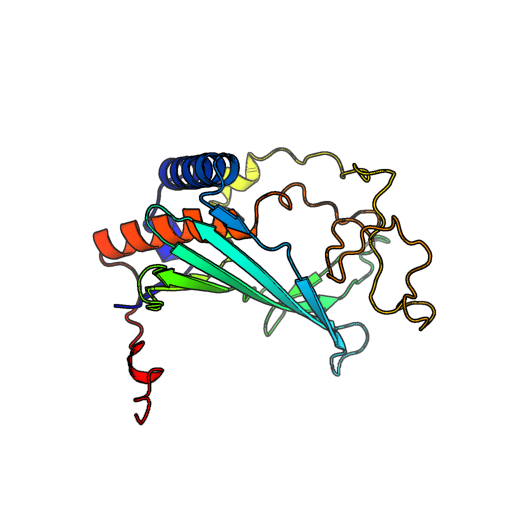2.44 152 ILE A CA 1
ATOM 1203 C C . ILE A 1 152 ? 3.055 -17.565 -20.893 1.00 52.44 152 ILE A C 1
ATOM 1205 O O . ILE A 1 152 ? 3.398 -16.542 -20.307 1.00 52.44 152 ILE A O 1
ATOM 1209 N N . ASP A 1 153 ? 3.923 -18.411 -21.436 1.00 54.03 153 ASP A N 1
ATOM 1210 C CA . ASP A 1 153 ? 5.346 -18.108 -21.588 1.00 54.03 153 ASP A CA 1
ATOM 1211 C C . ASP A 1 153 ? 5.504 -16.951 -22.590 1.00 54.03 153 ASP A C 1
ATOM 1213 O O . ASP A 1 153 ? 5.135 -17.081 -23.756 1.00 54.03 153 ASP A O 1
ATOM 1217 N N . TRP A 1 154 ? 6.000 -15.802 -22.132 1.00 46.22 154 TRP A N 1
ATOM 1218 C CA . TRP A 1 154 ? 6.071 -14.575 -22.934 1.00 46.22 154 TRP A CA 1
ATOM 1219 C C . TRP A 1 154 ? 7.157 -14.594 -24.012 1.00 46.22 154 TRP A C 1
ATOM 1221 O O . TRP A 1 154 ? 7.056 -13.845 -24.982 1.00 46.22 154 TRP A O 1
ATOM 1231 N N . GLU A 1 155 ? 8.175 -15.441 -23.864 1.00 45.59 155 GLU A N 1
ATOM 1232 C CA . GLU A 1 155 ? 9.233 -15.592 -24.864 1.00 45.59 155 GLU A CA 1
ATOM 1233 C C . GLU A 1 155 ? 8.795 -16.542 -25.984 1.00 45.59 155 GLU A C 1
ATOM 1235 O O . GLU A 1 155 ? 9.186 -16.361 -27.138 1.00 45.59 155 GLU A O 1
ATOM 1240 N N . THR A 1 156 ? 7.957 -17.535 -25.667 1.00 61.84 156 THR A N 1
ATOM 1241 C CA . THR A 1 156 ? 7.575 -18.598 -26.614 1.00 61.84 156 THR A CA 1
ATOM 1242 C C . THR A 1 156 ? 6.106 -18.577 -27.051 1.00 61.84 156 THR A C 1
ATOM 1244 O O . THR A 1 156 ? 5.744 -19.245 -28.019 1.00 61.84 156 THR A O 1
ATOM 1247 N N . GLY A 1 157 ? 5.242 -17.821 -26.371 1.00 53.84 157 GLY A N 1
ATOM 1248 C CA . GLY A 1 157 ? 3.800 -17.720 -26.633 1.00 53.84 157 GLY A CA 1
ATOM 1249 C C . GLY A 1 157 ? 2.982 -18.948 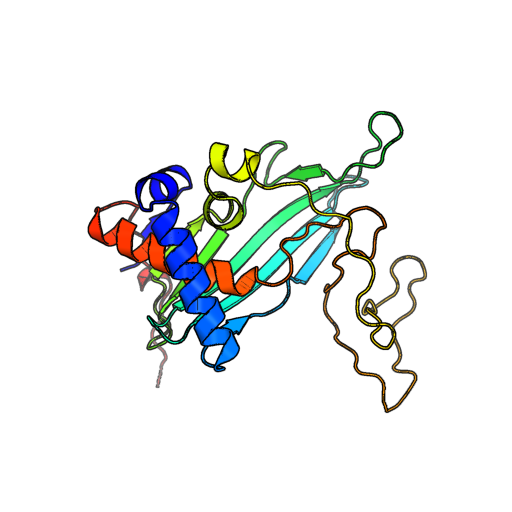-26.213 1.00 53.84 157 GLY A C 1
ATOM 1250 O O . GLY A 1 157 ? 1.799 -19.054 -26.545 1.00 53.84 157 GLY A O 1
ATOM 1251 N N . VAL A 1 158 ? 3.586 -19.903 -25.504 1.00 65.19 158 VAL A N 1
ATOM 1252 C CA . VAL A 1 158 ? 2.949 -21.180 -25.161 1.00 65.19 158 VAL A CA 1
ATOM 1253 C C . VAL A 1 158 ? 2.145 -21.053 -23.866 1.00 65.19 158 VAL A C 1
ATOM 1255 O O . VAL A 1 158 ? 2.658 -20.624 -22.835 1.00 65.19 158 VAL A O 1
ATOM 1258 N N . ARG A 1 159 ? 0.869 -21.464 -23.896 1.00 54.00 159 ARG A N 1
ATOM 1259 C CA . ARG A 1 159 ? 0.008 -21.496 -22.700 1.00 54.00 159 ARG A CA 1
ATOM 1260 C C . ARG A 1 159 ? 0.467 -22.562 -21.708 1.00 54.00 159 ARG A C 1
ATOM 1262 O O . ARG A 1 159 ? 0.798 -23.681 -22.108 1.00 54.00 159 ARG A O 1
ATOM 1269 N N . TYR A 1 160 ? 0.380 -22.260 -20.417 1.00 59.88 160 TYR A N 1
ATOM 1270 C CA . TYR A 1 160 ? 0.601 -23.269 -19.388 1.00 59.88 160 TYR A CA 1
ATOM 1271 C C . TYR A 1 160 ? -0.498 -24.345 -19.428 1.00 59.88 160 TYR A C 1
ATOM 1273 O O . TYR A 1 160 ? -1.694 -24.047 -19.466 1.00 59.88 160 TYR A O 1
ATOM 1281 N N . VAL A 1 161 ? -0.083 -25.615 -19.407 1.00 56.12 161 VAL A N 1
ATOM 1282 C CA . VAL A 1 161 ? -0.965 -26.780 -19.277 1.00 56.12 161 VAL A CA 1
ATOM 1283 C C . VAL A 1 161 ? -0.467 -27.604 -18.099 1.00 56.12 161 VAL A C 1
ATOM 1285 O O . VAL A 1 161 ? 0.685 -28.037 -18.085 1.00 56.12 161 VAL A O 1
ATOM 1288 N N . ARG A 1 162 ? -1.345 -27.815 -17.115 1.00 50.78 162 ARG A N 1
ATOM 1289 C CA . ARG A 1 162 ? -1.052 -28.593 -15.908 1.00 50.78 162 ARG A CA 1
ATOM 1290 C C . ARG A 1 162 ? -0.566 -29.991 -16.289 1.00 50.78 162 ARG A C 1
ATOM 1292 O O . ARG A 1 162 ? -1.284 -30.722 -16.970 1.00 50.78 162 ARG A O 1
ATOM 1299 N N . ALA A 1 163 ? 0.639 -30.351 -15.854 1.00 54.72 163 ALA A N 1
ATO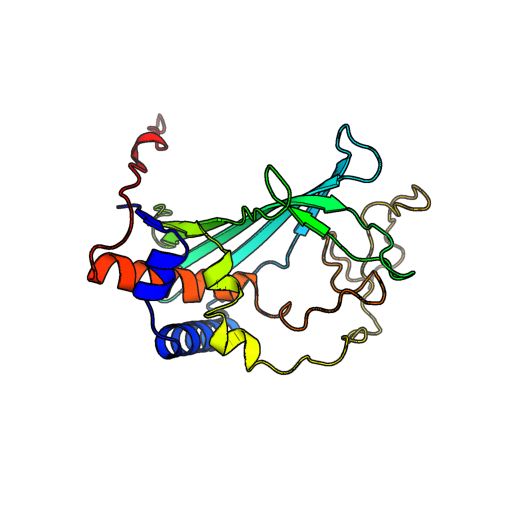M 1300 C CA . ALA A 1 163 ? 1.314 -31.558 -16.326 1.00 54.72 163 ALA A CA 1
ATOM 1301 C C . ALA A 1 163 ? 1.148 -32.749 -15.371 1.00 54.72 163 ALA A C 1
ATOM 1303 O O . ALA A 1 163 ? 1.269 -33.896 -15.806 1.00 54.72 163 ALA A O 1
ATOM 1304 N N . ARG A 1 164 ? 0.889 -32.505 -14.075 1.00 47.72 164 ARG A N 1
ATOM 1305 C CA . ARG A 1 164 ? 0.723 -33.562 -13.060 1.00 47.72 164 ARG A CA 1
ATOM 1306 C C . ARG A 1 164 ? -0.375 -33.246 -12.045 1.00 47.72 164 ARG A C 1
ATOM 1308 O O . ARG A 1 164 ? -0.748 -32.095 -11.832 1.00 47.72 164 ARG A O 1
ATOM 1315 N N . VAL A 1 165 ? -0.913 -34.294 -11.421 1.00 41.72 165 VAL A N 1
ATOM 1316 C CA . VAL A 1 165 ? -2.058 -34.206 -10.495 1.00 41.72 165 VAL A CA 1
ATOM 1317 C C . VAL A 1 165 ? -1.674 -33.735 -9.090 1.00 41.72 165 VAL A C 1
ATOM 1319 O O . VAL A 1 165 ? -2.509 -33.168 -8.390 1.00 41.72 165 VAL A O 1
ATOM 1322 N N . ASP A 1 166 ? -0.419 -33.918 -8.703 1.00 42.06 166 ASP A N 1
ATOM 1323 C CA . ASP A 1 166 ? 0.184 -33.474 -7.444 1.00 42.06 166 ASP A CA 1
ATOM 1324 C C . ASP A 1 166 ? 0.848 -32.090 -7.558 1.00 42.06 166 ASP A C 1
ATOM 1326 O O . ASP A 1 166 ? 1.398 -31.570 -6.590 1.00 42.06 166 ASP A O 1
ATOM 1330 N N . GLU A 1 167 ? 0.764 -31.463 -8.734 1.00 43.03 167 GLU A N 1
ATOM 1331 C CA . GLU A 1 167 ? 1.261 -30.114 -8.973 1.00 43.03 167 GLU A CA 1
ATOM 1332 C C . GLU A 1 167 ? 0.374 -29.083 -8.259 1.00 43.03 167 GLU A C 1
ATOM 1334 O O . GLU A 1 167 ? -0.839 -29.006 -8.509 1.00 43.03 167 GLU A O 1
ATOM 1339 N N . VAL A 1 168 ? 0.996 -28.290 -7.380 1.00 38.50 168 VAL A N 1
ATOM 1340 C CA . VAL A 1 168 ? 0.396 -27.112 -6.743 1.00 38.50 168 VAL A CA 1
ATOM 1341 C C . VAL A 1 168 ? 0.759 -25.887 -7.581 1.00 38.50 168 VAL A C 1
ATOM 1343 O O . VAL A 1 168 ? 1.890 -25.405 -7.532 1.00 38.50 168 VAL A O 1
ATOM 1346 N N . THR A 1 169 ? -0.208 -25.393 -8.353 1.00 41.03 169 THR A N 1
ATOM 1347 C CA . THR A 1 169 ? -0.032 -24.279 -9.295 1.00 41.03 169 THR A CA 1
ATOM 1348 C C . THR A 1 169 ? -0.755 -23.034 -8.790 1.00 41.03 169 THR A C 1
ATOM 1350 O O . THR A 1 169 ? -1.958 -23.077 -8.539 1.00 41.03 169 THR A O 1
ATOM 1353 N N . ALA A 1 170 ? -0.050 -21.907 -8.695 1.00 41.69 170 ALA A N 1
ATOM 1354 C CA . ALA A 1 170 ? -0.652 -20.598 -8.460 1.00 41.69 170 ALA A CA 1
ATOM 1355 C C . ALA A 1 170 ? -0.533 -19.746 -9.732 1.00 41.69 170 ALA A C 1
ATOM 1357 O O . ALA A 1 170 ? 0.571 -19.395 -10.139 1.00 41.69 170 ALA A O 1
ATOM 1358 N N . LEU A 1 171 ? -1.668 -19.405 -10.351 1.00 41.00 171 LEU A N 1
ATOM 1359 C CA . LEU A 1 171 ? -1.725 -18.428 -11.441 1.00 41.00 171 LEU A CA 1
ATOM 1360 C C . LEU A 1 171 ? -1.692 -17.027 -10.828 1.00 41.00 171 LEU A C 1
ATOM 1362 O O . LEU A 1 171 ? -2.712 -16.465 -10.432 1.00 41.00 171 LEU A O 1
ATOM 1366 N N . ALA A 1 172 ? -0.493 -16.492 -10.680 1.00 39.91 172 ALA A N 1
ATOM 1367 C CA . ALA A 1 172 ? -0.256 -15.149 -10.189 1.00 39.91 172 ALA A CA 1
ATOM 1368 C C . ALA A 1 172 ? 1.072 -14.679 -10.771 1.00 39.91 172 ALA A C 1
ATOM 1370 O O . ALA A 1 172 ? 2.009 -15.475 -10.837 1.00 39.91 172 ALA A O 1
ATOM 1371 N N . SER A 1 173 ? 1.195 -13.385 -11.081 1.00 39.72 173 SER A N 1
ATOM 1372 C CA . SER A 1 173 ? 2.500 -12.712 -11.156 1.00 39.72 173 SER A CA 1
ATOM 1373 C C . SER A 1 173 ? 3.123 -12.692 -9.755 1.00 39.72 173 SER A C 1
ATOM 1375 O O . SER A 1 173 ? 3.267 -11.661 -9.110 1.00 39.72 173 SER A O 1
ATOM 1377 N N . SER A 1 174 ? 3.452 -13.877 -9.266 1.00 38.81 174 SER A N 1
ATOM 1378 C CA . SER A 1 174 ? 4.114 -14.163 -8.002 1.00 38.81 174 SER A CA 1
ATOM 1379 C C . SER A 1 174 ? 5.633 -14.221 -8.190 1.00 38.81 174 SER A C 1
ATOM 1381 O O . SER A 1 174 ? 6.359 -14.626 -7.285 1.00 38.81 174 SER A O 1
ATOM 1383 N N . SER A 1 175 ? 6.097 -13.753 -9.356 1.00 36.03 175 SER A N 1
ATOM 1384 C CA . SER A 1 175 ? 7.475 -13.590 -9.802 1.00 36.03 175 SER A CA 1
ATOM 1385 C C . SER A 1 175 ? 8.231 -12.594 -8.923 1.00 36.03 175 SER A C 1
ATOM 1387 O O . SER A 1 175 ? 8.594 -11.497 -9.330 1.00 36.03 175 SER A O 1
ATOM 1389 N N . PHE A 1 176 ? 8.522 -13.000 -7.696 1.00 40.50 176 PHE A N 1
ATOM 1390 C CA . PHE A 1 176 ? 9.722 -12.557 -7.016 1.00 40.50 176 PHE A CA 1
ATOM 1391 C C . PHE A 1 176 ? 10.871 -13.429 -7.534 1.00 40.50 176 PHE A C 1
ATOM 1393 O O . PHE A 1 176 ? 10.921 -14.624 -7.254 1.00 40.50 176 PHE A O 1
ATOM 1400 N N . GLY A 1 177 ? 11.783 -12.836 -8.312 1.00 36.44 177 GLY A N 1
ATOM 1401 C CA . GLY A 1 177 ? 13.044 -13.478 -8.704 1.00 36.44 177 GLY A CA 1
ATOM 1402 C C . GLY A 1 177 ? 13.041 -14.350 -9.967 1.00 36.44 177 GLY A C 1
ATOM 1403 O O . GLY A 1 177 ? 13.952 -15.157 -10.113 1.00 36.44 177 GLY A O 1
ATOM 1404 N N . ALA A 1 178 ? 12.084 -14.201 -10.893 1.00 34.84 178 ALA A N 1
ATOM 1405 C CA . ALA A 1 178 ? 12.180 -14.864 -12.207 1.00 34.84 178 ALA A CA 1
ATOM 1406 C C . ALA A 1 178 ? 13.254 -14.229 -13.116 1.00 34.84 178 ALA A C 1
ATOM 1408 O O . ALA A 1 178 ? 13.826 -14.903 -13.967 1.00 34.84 178 ALA A O 1
ATOM 1409 N N . VAL A 1 179 ? 13.591 -12.954 -12.884 1.00 34.81 179 VAL A N 1
ATOM 1410 C CA . VAL A 1 179 ? 14.797 -12.329 -13.437 1.00 34.81 179 VAL A CA 1
ATOM 1411 C C . VAL A 1 179 ? 15.900 -12.421 -12.389 1.00 34.81 179 VAL A C 1
ATOM 1413 O O . VAL A 1 179 ? 15.767 -11.895 -11.279 1.00 34.81 179 VAL A O 1
ATOM 1416 N N . VAL A 1 180 ? 17.001 -13.084 -12.743 1.00 32.84 180 VAL A N 1
ATOM 1417 C CA . VAL A 1 180 ? 18.239 -13.078 -11.954 1.00 32.84 180 VAL A CA 1
ATOM 1418 C C . VAL A 1 180 ? 18.627 -11.617 -11.682 1.00 32.84 180 VAL A C 1
ATOM 1420 O O . VAL A 1 180 ? 18.931 -10.878 -12.612 1.00 32.84 180 VAL A O 1
ATOM 1423 N N . GLY A 1 181 ? 18.576 -11.190 -10.414 1.00 36.91 181 GLY A N 1
ATOM 1424 C CA . GLY A 1 181 ? 18.932 -9.827 -9.984 1.00 36.91 181 GLY A CA 1
ATOM 1425 C C . GLY A 1 181 ? 17.796 -8.966 -9.407 1.00 36.91 181 GLY A C 1
ATOM 1426 O O . GLY A 1 181 ? 18.094 -7.983 -8.736 1.00 36.91 181 GLY A O 1
ATOM 1427 N N . GLU A 1 182 ? 16.513 -9.331 -9.553 1.00 38.16 182 GLU A N 1
ATOM 1428 C CA . GLU A 1 182 ? 15.379 -8.564 -8.977 1.00 38.16 182 GLU A CA 1
ATOM 1429 C C . GLU A 1 182 ? 14.921 -9.090 -7.595 1.00 38.16 182 GLU A C 1
ATOM 1431 O O . GLU A 1 182 ? 13.737 -9.293 -7.321 1.00 38.16 182 GLU A O 1
ATOM 1436 N N . GLY A 1 183 ? 15.870 -9.337 -6.690 1.00 34.94 183 GLY A N 1
ATOM 1437 C CA . GLY A 1 183 ? 15.587 -9.805 -5.331 1.00 34.94 183 GLY A CA 1
ATOM 1438 C C . GLY A 1 183 ? 15.473 -8.667 -4.319 1.00 34.94 183 GLY A C 1
ATOM 1439 O O . GLY A 1 183 ? 16.462 -8.339 -3.673 1.00 34.94 183 GLY A O 1
ATOM 1440 N N . ALA A 1 184 ? 14.283 -8.099 -4.111 1.00 37.84 184 ALA A N 1
ATOM 1441 C CA . ALA A 1 184 ? 14.029 -7.294 -2.913 1.00 37.84 184 ALA A CA 1
ATOM 1442 C C . ALA A 1 184 ? 13.555 -8.207 -1.766 1.00 37.84 184 ALA A C 1
ATOM 1444 O O . ALA A 1 184 ? 12.481 -8.804 -1.833 1.00 37.84 184 ALA A O 1
ATOM 1445 N N . ALA A 1 185 ? 14.333 -8.278 -0.684 1.00 36.97 185 ALA A N 1
ATOM 1446 C CA . ALA A 1 185 ? 14.100 -9.110 0.505 1.00 36.97 185 ALA A CA 1
ATOM 1447 C C . ALA A 1 185 ? 12.822 -8.781 1.329 1.00 36.97 185 ALA A C 1
ATOM 1449 O O . ALA A 1 185 ? 12.612 -9.358 2.390 1.00 36.97 185 ALA A O 1
ATOM 1450 N N . SER A 1 186 ? 11.943 -7.889 0.854 1.00 43.28 186 SER A N 1
ATOM 1451 C CA . SER A 1 186 ? 10.747 -7.395 1.570 1.00 43.28 186 SER A CA 1
ATOM 1452 C C . SER A 1 186 ? 9.435 -8.137 1.213 1.00 43.28 186 SER A C 1
ATOM 1454 O O . SER A 1 186 ? 8.392 -7.905 1.821 1.00 43.28 186 SER A O 1
ATOM 1456 N N . ALA A 1 187 ? 9.463 -9.080 0.266 1.00 45.31 187 ALA A N 1
ATOM 1457 C CA . ALA A 1 187 ? 8.287 -9.719 -0.350 1.00 45.31 187 ALA A CA 1
ATOM 1458 C C . ALA A 1 187 ? 7.352 -10.528 0.587 1.00 45.31 187 ALA A C 1
ATOM 1460 O O . ALA A 1 187 ? 6.193 -10.805 0.257 1.00 45.31 187 ALA A O 1
ATOM 1461 N N . GLY A 1 188 ? 7.834 -10.933 1.764 1.00 46.16 188 GLY A N 1
ATOM 1462 C CA . GLY A 1 188 ? 7.144 -11.877 2.651 1.00 46.16 188 GLY A CA 1
ATOM 1463 C C . GLY A 1 188 ? 5.964 -11.313 3.449 1.00 46.16 188 GLY A C 1
ATOM 1464 O O . GLY A 1 188 ? 5.221 -12.096 4.028 1.00 46.16 188 GLY A O 1
ATOM 1465 N N . ILE A 1 189 ? 5.765 -9.991 3.477 1.00 52.84 189 ILE A N 1
ATOM 1466 C CA . ILE A 1 189 ? 4.776 -9.340 4.364 1.00 52.84 189 ILE A CA 1
ATOM 1467 C C . ILE A 1 189 ? 4.002 -8.187 3.708 1.00 52.84 189 ILE A C 1
ATOM 1469 O O . ILE A 1 189 ? 3.166 -7.576 4.360 1.00 52.84 189 ILE A O 1
ATOM 1473 N N . GLN A 1 190 ? 4.243 -7.895 2.425 1.00 69.44 190 GLN A N 1
ATOM 1474 C CA . GLN A 1 190 ? 3.913 -6.583 1.841 1.00 69.44 190 GLN A CA 1
ATOM 1475 C C . GLN A 1 190 ? 2.435 -6.184 1.979 1.00 69.44 190 GLN A C 1
ATOM 1477 O O . GLN A 1 190 ? 2.168 -5.100 2.473 1.00 69.44 190 GLN A O 1
ATOM 1482 N N . GLY A 1 191 ? 1.475 -7.064 1.665 1.00 75.75 191 GLY A N 1
ATOM 1483 C CA . GLY A 1 191 ? 0.048 -6.765 1.874 1.00 75.75 191 GLY A CA 1
ATOM 1484 C C . GLY A 1 191 ? -0.334 -6.522 3.342 1.00 75.75 191 GLY A C 1
ATOM 1485 O O . GLY A 1 191 ? -1.080 -5.595 3.644 1.00 75.75 191 GLY A O 1
ATOM 1486 N N . LEU A 1 192 ? 0.231 -7.304 4.270 1.00 82.69 192 LEU A N 1
ATOM 1487 C CA . LEU A 1 192 ? -0.041 -7.190 5.707 1.00 82.69 192 LEU A CA 1
ATOM 1488 C C . LEU A 1 192 ? 0.455 -5.854 6.274 1.00 82.69 192 LEU A C 1
ATOM 1490 O O . LEU A 1 192 ? -0.257 -5.228 7.049 1.00 82.69 192 LEU A O 1
ATOM 1494 N N . GLN A 1 193 ? 1.642 -5.407 5.850 1.00 88.56 193 GLN A N 1
ATOM 1495 C CA . GLN A 1 193 ? 2.220 -4.119 6.247 1.00 88.56 193 GLN A CA 1
ATOM 1496 C C . GLN A 1 193 ? 1.294 -2.947 5.904 1.00 88.56 193 GLN A C 1
ATOM 1498 O O . GLN A 1 193 ? 1.156 -2.029 6.707 1.00 88.56 193 GLN A O 1
ATOM 1503 N N . PHE A 1 194 ? 0.626 -2.981 4.747 1.00 92.69 194 PHE A N 1
ATOM 1504 C CA . PHE A 1 194 ? -0.335 -1.937 4.391 1.00 92.69 194 PHE A CA 1
ATOM 1505 C C . PHE A 1 194 ? -1.574 -1.970 5.289 1.00 92.69 194 PHE A C 1
ATOM 1507 O O . PHE A 1 194 ? -2.041 -0.913 5.690 1.00 92.69 194 PHE A O 1
ATOM 1514 N N . ALA A 1 195 ? -2.077 -3.146 5.671 1.00 92.62 195 ALA A N 1
ATOM 1515 C CA . ALA A 1 195 ? -3.222 -3.238 6.580 1.00 92.62 195 ALA A CA 1
ATOM 1516 C C . ALA A 1 195 ? -2.887 -2.768 8.003 1.00 92.62 195 ALA A C 1
ATOM 1518 O O . ALA A 1 195 ? -3.711 -2.136 8.659 1.00 92.62 195 ALA A O 1
ATOM 1519 N N . THR A 1 196 ? -1.672 -3.046 8.479 1.00 94.19 196 THR A N 1
ATOM 1520 C CA . THR A 1 196 ? -1.255 -2.715 9.845 1.00 94.19 196 THR A CA 1
ATOM 1521 C C . THR A 1 196 ? -0.764 -1.280 9.970 1.00 94.19 196 THR A C 1
ATOM 1523 O O . THR A 1 196 ? -1.299 -0.500 10.757 1.00 94.19 196 THR A O 1
ATOM 1526 N N . VAL A 1 197 ? 0.259 -0.916 9.196 1.00 95.44 197 VAL A N 1
ATOM 1527 C CA . VAL A 1 197 ? 0.959 0.361 9.339 1.00 95.44 197 VAL A CA 1
ATOM 1528 C C . VAL A 1 197 ? 0.098 1.496 8.802 1.00 95.44 197 VAL A C 1
ATOM 1530 O O . VAL A 1 197 ? -0.005 2.517 9.472 1.00 95.44 197 VAL A O 1
ATOM 1533 N N . ALA A 1 198 ? -0.595 1.323 7.667 1.00 96.50 198 ALA A N 1
ATOM 1534 C CA . ALA A 1 198 ? -1.500 2.372 7.186 1.00 96.50 198 ALA A CA 1
ATOM 1535 C C . ALA A 1 198 ? -2.688 2.580 8.139 1.00 96.50 198 ALA A C 1
ATOM 1537 O O . ALA A 1 198 ? -3.102 3.717 8.345 1.00 96.50 198 ALA A O 1
ATOM 1538 N N . GLY A 1 199 ? -3.179 1.511 8.777 1.00 96.81 199 GLY A N 1
ATOM 1539 C CA . GLY A 1 199 ? -4.170 1.598 9.851 1.00 96.81 199 GLY A CA 1
ATOM 1540 C C . GLY A 1 199 ? -3.693 2.448 11.028 1.00 96.81 199 GLY A C 1
ATOM 1541 O O . GLY A 1 199 ? -4.372 3.383 11.443 1.00 96.81 199 GLY A O 1
ATOM 1542 N N . ARG A 1 200 ? -2.472 2.186 11.508 1.00 97.62 200 ARG A N 1
ATOM 1543 C CA . ARG A 1 200 ? -1.846 2.973 12.579 1.00 97.62 200 ARG A CA 1
ATOM 1544 C C . ARG A 1 200 ? -1.603 4.430 12.173 1.00 97.62 200 ARG A C 1
ATOM 1546 O O . ARG A 1 200 ? -1.805 5.327 12.986 1.00 97.62 200 ARG A O 1
ATOM 1553 N N . ILE A 1 201 ? -1.190 4.673 10.929 1.00 97.75 201 ILE A N 1
ATOM 1554 C CA . ILE A 1 201 ? -1.031 6.026 10.380 1.00 97.75 201 ILE A CA 1
ATOM 1555 C C . ILE A 1 201 ? -2.365 6.763 10.374 1.00 97.75 201 ILE A C 1
ATOM 1557 O O . ILE A 1 201 ? -2.419 7.899 10.829 1.00 97.75 201 ILE A O 1
ATOM 1561 N N . TYR A 1 202 ? -3.432 6.119 9.901 1.00 98.00 202 TYR A N 1
ATOM 1562 C CA . TYR A 1 202 ? -4.770 6.700 9.892 1.00 98.00 202 TYR A CA 1
ATOM 1563 C C . TYR A 1 202 ? -5.224 7.098 11.302 1.00 98.00 202 TYR A C 1
ATOM 1565 O O . TYR A 1 202 ? -5.654 8.231 11.498 1.00 98.00 202 TYR A O 1
ATOM 1573 N N . GLU A 1 203 ? -5.068 6.213 12.291 1.00 97.50 203 GLU A N 1
ATOM 1574 C CA . GLU A 1 203 ? -5.411 6.504 13.692 1.00 97.50 203 GLU A CA 1
ATOM 1575 C C . GLU A 1 203 ? -4.695 7.758 14.197 1.00 97.50 203 GLU A C 1
ATOM 1577 O O . GLU A 1 203 ? -5.336 8.696 14.670 1.00 97.50 203 GLU A O 1
ATOM 1582 N N . ARG A 1 204 ? -3.369 7.811 14.028 1.00 97.94 204 ARG A N 1
ATOM 1583 C CA . ARG A 1 204 ? -2.573 8.955 14.479 1.00 97.94 204 ARG A CA 1
ATOM 1584 C C . ARG A 1 204 ? -2.873 10.234 13.712 1.00 97.94 204 ARG A C 1
ATOM 1586 O O . ARG A 1 204 ? -2.913 11.302 14.313 1.00 97.94 204 ARG A O 1
ATOM 1593 N N . ALA A 1 205 ? -3.088 10.139 12.404 1.00 98.06 205 ALA A N 1
ATOM 1594 C CA . ALA A 1 205 ? -3.430 11.287 11.580 1.00 98.06 205 ALA A CA 1
ATOM 1595 C C . ALA A 1 205 ? -4.765 11.898 12.026 1.00 98.06 205 ALA A C 1
ATOM 1597 O O . ALA A 1 205 ? -4.851 13.112 12.186 1.00 98.06 205 ALA A O 1
ATOM 1598 N N . VAL A 1 206 ? -5.772 11.066 12.313 1.00 97.25 206 VAL A N 1
ATOM 1599 C CA . VAL A 1 206 ? -7.061 11.521 12.850 1.00 97.25 206 VAL A CA 1
ATOM 1600 C C . VAL A 1 206 ? -6.896 12.158 14.232 1.00 97.25 206 VAL A C 1
ATOM 1602 O O . VAL A 1 206 ? -7.428 13.243 14.456 1.00 97.25 206 VAL A O 1
ATOM 1605 N N . GLU A 1 207 ? -6.129 11.540 15.138 1.00 97.44 207 GLU A N 1
ATOM 1606 C CA . GLU A 1 207 ? -5.824 12.103 16.468 1.00 97.44 207 GLU A CA 1
ATOM 1607 C C . GLU A 1 207 ? -5.160 13.488 16.384 1.00 97.44 207 GLU A C 1
ATOM 1609 O O . GLU A 1 207 ? -5.396 14.345 17.235 1.00 97.44 207 GLU A O 1
ATOM 1614 N N . GLN A 1 208 ? -4.338 13.710 15.357 1.00 97.81 208 GLN A N 1
ATOM 1615 C CA . GLN A 1 208 ? -3.561 14.935 15.159 1.00 97.81 208 GLN A CA 1
ATOM 1616 C C . GLN A 1 208 ? -4.241 15.962 14.240 1.00 97.81 208 GLN A C 1
ATOM 1618 O O . GLN A 1 208 ? -3.717 17.062 14.072 1.00 97.81 208 GLN A O 1
ATOM 1623 N N . GLY A 1 209 ? -5.389 15.631 13.641 1.00 97.12 209 GLY A N 1
ATOM 1624 C CA . GLY A 1 209 ? -6.065 16.499 12.672 1.00 97.12 209 GLY A CA 1
ATOM 1625 C C . GLY A 1 209 ? -5.293 16.686 11.359 1.00 97.12 209 GLY A C 1
ATOM 1626 O O . GLY A 1 209 ? -5.364 17.756 10.758 1.00 97.12 209 GLY A O 1
ATOM 1627 N N . LEU A 1 210 ? -4.535 15.671 10.933 1.00 97.69 210 LEU A N 1
ATOM 1628 C CA . LEU A 1 210 ? -3.789 15.651 9.673 1.00 97.69 210 LEU A CA 1
ATOM 1629 C C . LEU A 1 210 ? -4.632 15.086 8.522 1.00 97.69 210 LEU A C 1
ATOM 1631 O O . LEU A 1 210 ? -5.544 14.282 8.725 1.00 97.69 210 LEU A O 1
ATOM 1635 N N . GLY A 1 211 ? -4.254 15.448 7.296 1.00 97.12 211 GLY A N 1
ATOM 1636 C CA . GLY A 1 211 ? -4.888 14.974 6.074 1.00 97.12 211 GLY A CA 1
ATOM 1637 C C . GLY A 1 211 ? -5.997 15.885 5.563 1.00 97.12 211 GLY A C 1
ATOM 1638 O O . GLY A 1 211 ? -6.508 16.776 6.243 1.00 97.12 211 GLY A O 1
ATOM 1639 N N . THR A 1 212 ? -6.378 15.646 4.314 1.00 98.12 212 THR A N 1
ATOM 1640 C CA . THR A 1 212 ? -7.463 16.372 3.647 1.00 98.12 212 THR A CA 1
ATOM 1641 C C . THR A 1 212 ? -8.737 15.541 3.673 1.00 98.12 212 THR A C 1
ATOM 1643 O O . THR A 1 212 ? -8.698 14.350 3.379 1.00 98.12 212 THR A O 1
ATOM 1646 N N . LEU A 1 213 ? -9.881 16.153 3.978 1.00 97.19 213 LEU A N 1
ATOM 1647 C CA . LEU A 1 213 ? -11.169 15.460 3.957 1.00 97.19 213 LEU A CA 1
ATOM 1648 C C . LEU A 1 213 ? -11.468 14.872 2.569 1.00 97.19 213 LEU A C 1
ATOM 1650 O O . LEU A 1 213 ? -11.413 15.577 1.561 1.00 97.19 213 LEU A O 1
AT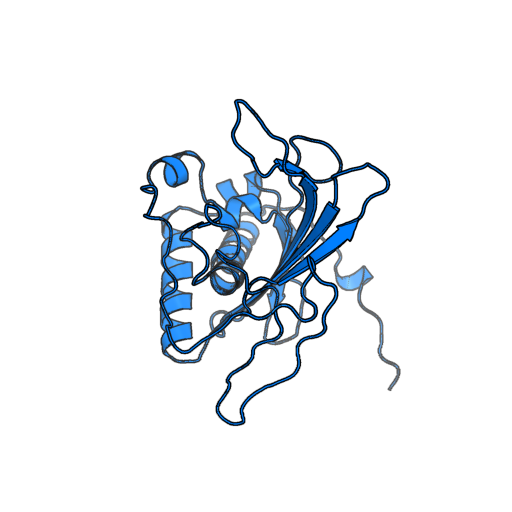OM 1654 N N . PHE A 1 214 ? -11.852 13.598 2.539 1.00 96.38 214 PHE A N 1
ATOM 1655 C CA . PHE A 1 214 ? -12.392 12.936 1.361 1.00 96.38 214 PHE A CA 1
ATOM 1656 C C . PHE A 1 214 ? -13.890 12.656 1.569 1.00 96.38 214 PHE A C 1
ATOM 1658 O O . PHE A 1 214 ? -14.237 11.848 2.435 1.00 96.38 214 PHE A O 1
ATOM 1665 N N . PRO A 1 215 ? -14.786 13.295 0.798 1.00 94.62 215 PRO A N 1
ATOM 1666 C CA . PRO A 1 215 ? -16.226 13.072 0.901 1.00 94.62 215 PRO A CA 1
ATOM 1667 C C . PRO A 1 215 ? -16.607 11.726 0.259 1.00 94.62 215 PRO A C 1
ATOM 1669 O O . PRO A 1 215 ? -17.041 11.657 -0.894 1.00 94.62 215 PRO A O 1
ATOM 1672 N N . ALA A 1 216 ? -16.381 10.629 0.988 1.00 91.62 216 ALA A N 1
ATOM 1673 C CA . ALA A 1 216 ? -16.611 9.261 0.515 1.00 91.62 216 ALA A CA 1
ATOM 1674 C C . ALA A 1 216 ? -18.078 8.993 0.134 1.00 91.62 216 ALA A C 1
ATOM 1676 O O . ALA A 1 216 ? -18.343 8.137 -0.707 1.00 91.62 216 ALA A O 1
ATOM 1677 N N . GLU A 1 217 ? -19.018 9.752 0.696 1.00 92.75 217 GLU A N 1
ATOM 1678 C CA . GLU A 1 217 ? -20.441 9.713 0.369 1.00 92.75 217 GLU A CA 1
ATOM 1679 C C . GLU A 1 217 ? -20.736 9.998 -1.109 1.00 92.75 217 GLU A C 1
ATOM 1681 O O . GLU A 1 217 ? -21.719 9.484 -1.633 1.00 92.75 217 GLU A O 1
ATOM 1686 N N . LEU A 1 218 ? -19.860 10.730 -1.813 1.00 94.56 218 LEU A N 1
ATOM 1687 C CA . LEU A 1 218 ? -19.988 10.952 -3.260 1.00 94.56 218 LEU A CA 1
ATOM 1688 C C . LEU A 1 218 ? -19.862 9.660 -4.082 1.00 94.56 218 LEU A C 1
ATOM 1690 O O . LEU A 1 218 ? -20.241 9.640 -5.251 1.00 94.56 218 LEU A O 1
ATOM 1694 N N . PHE A 1 219 ? -19.304 8.601 -3.492 1.00 93.50 219 PHE A N 1
ATOM 1695 C CA . PHE A 1 219 ? -19.057 7.311 -4.138 1.00 93.50 219 PHE A CA 1
ATOM 1696 C C . PHE A 1 219 ? -19.967 6.198 -3.602 1.00 93.50 219 PHE A C 1
ATOM 1698 O O . PHE A 1 219 ? -19.734 5.023 -3.890 1.00 93.50 219 PHE A O 1
ATOM 1705 N N . LEU A 1 220 ? -20.997 6.553 -2.831 1.00 94.94 220 LEU A N 1
ATOM 1706 C CA . LEU A 1 220 ? -22.030 5.635 -2.364 1.00 94.94 220 LEU A CA 1
ATOM 1707 C C . LEU A 1 220 ? -23.326 5.884 -3.141 1.00 94.94 220 LEU A C 1
ATOM 1709 O O . LEU A 1 220 ? -23.635 7.011 -3.522 1.00 94.94 220 LEU A O 1
ATOM 1713 N N . GLN A 1 221 ? -24.087 4.820 -3.377 1.00 94.44 221 GLN A N 1
ATOM 1714 C CA . GLN A 1 221 ? -25.400 4.893 -4.013 1.00 94.44 221 GLN A CA 1
ATOM 1715 C C . GLN A 1 221 ? -26.381 3.998 -3.263 1.00 94.44 221 GLN A C 1
ATOM 1717 O O . GLN A 1 221 ? -25.996 2.938 -2.759 1.00 94.44 221 GLN A O 1
ATOM 1722 N N . ASP A 1 222 ? -27.645 4.407 -3.223 1.00 94.44 222 ASP A N 1
ATOM 1723 C CA . ASP A 1 222 ? -28.706 3.577 -2.669 1.00 94.44 222 ASP A CA 1
ATOM 1724 C C . ASP A 1 222 ? -28.867 2.298 -3.497 1.00 94.44 222 ASP A C 1
ATOM 1726 O O . ASP A 1 222 ? -28.821 2.311 -4.731 1.00 94.44 222 ASP A O 1
ATOM 1730 N N . ILE A 1 223 ? -29.078 1.178 -2.807 1.00 91.94 223 ILE A N 1
ATOM 1731 C CA . ILE A 1 223 ? -29.439 -0.086 -3.442 1.00 91.94 223 ILE A CA 1
ATOM 1732 C C . ILE A 1 223 ? -30.967 -0.167 -3.418 1.00 91.94 223 ILE A C 1
ATOM 1734 O O . ILE A 1 223 ? -31.531 -0.279 -2.327 1.00 91.94 223 ILE A O 1
ATOM 1738 N N . PRO A 1 224 ? -31.658 -0.097 -4.572 1.00 85.44 224 PRO A N 1
ATOM 1739 C CA . PRO A 1 224 ? -33.099 -0.296 -4.596 1.00 85.44 224 PRO A CA 1
ATOM 1740 C C . PRO A 1 224 ? -33.403 -1.725 -4.131 1.00 85.44 224 PRO A C 1
ATOM 1742 O O . PRO A 1 224 ? -32.907 -2.687 -4.721 1.00 85.44 224 PRO A O 1
ATOM 1745 N N . THR A 1 225 ? -34.167 -1.846 -3.045 1.00 71.69 225 THR A N 1
ATOM 1746 C CA . THR A 1 225 ? -34.669 -3.121 -2.510 1.00 71.69 225 THR A CA 1
ATOM 1747 C C . THR A 1 225 ? -35.904 -3.586 -3.258 1.00 71.69 225 THR A C 1
ATOM 1749 O O . THR A 1 225 ? -36.784 -2.722 -3.482 1.00 71.69 225 THR A O 1
#

Radius of gyration: 19.42 Å; chains: 1; bounding box: 62×51×45 Å

pLDDT: mean 76.86, std 20.27, range [32.84, 98.38]

Foldseek 3Di:
DEFEAELVLLLVLDDPVLLVVLLVVLVVCVVVVQKDKDFKFWDWDDDPDPQKIWIKIWIWMFGPVVAKIKIKIWTWIWGFDQDPNDTDIAIADPDGPHTDIWMFMAGRVPRDTHYIYHCPCLQQPDPVVNVVDDDDDADDDPDPLADADECADPVPRHGDDDDDPPHDYDHGVNPPDPDPPNGDPSRPCSNSSSRRSVVSSSVSSVVVVHGDDDPCVVVDDDDDD

Sequence (225 aa):
MAILLNNQEQEHAITPKDAVDALESGLRQLARGDATRRPRIDNFCPTSRPDEFFCFSSMEGVVRDPGYYALRIKPDVISWPVVNGVRRRETYNTQPGLYGGLVFLFRVDNGELLAILNDGFVQHGQPEERARIPAGPTPTNRHPHARYVDCIDWETGVRYVRARVDEVTALASSSFGAVVGEGAASAGIQGLQFATVAGRIYERAVEQGLGTLFPAELFLQDIPT

Secondary structure (DSSP, 8-state):
-EEEE-HHHHHHH--HHHHHHHHHHHHHHHHHTSEEEPPPEEEEEE-SSTT-EEEEEEEEEEETTTTEEEEEEEEEEEE--EETTEE--EEEBSBTT----EEEEEETTT--EEEEEEHHHHHH--HHHHHHS--PPPPP-S-TT-----SB-TTT-PBP----TT-----S---SSSSTT---TTTTSHHHHHHHHHHHHHHHHHHHT-SEEE-GGGG------